Protein AF-A0A846AXN5-F1 (afdb_monomer_lite)

Secondary structure (DSSP, 8-state):
--------TT--GGG-TT---THHHHHHHHHHTTSTTEEEEE-SSEEEEEETTEEEEEEEE-SSSEEE-HHHHHHHHTTT--HHHHHHHTT--EEE------------TT----EEE--STT-TTEEEETTEEEEEEEETTTEEEEEEEETTEEEETT-S---HHHHHHHHHHHHHHHTS-PPPBPPPHHHHHHTTPPTT-EEEE--SGGGGTTEEEEEEETTEEEEEEE-SSS-EEEESSS-TTSSPEEESSHHHHHHHHHHHHHH-

Structure (mmCIF, N/CA/C/O backbone):
data_AF-A0A846AXN5-F1
#
_entry.id   AF-A0A846AXN5-F1
#
loop_
_atom_site.group_PDB
_atom_site.id
_atom_site.type_symbol
_atom_site.label_atom_id
_atom_site.label_alt_id
_atom_site.label_comp_id
_atom_site.label_asym_id
_atom_site.label_entity_id
_atom_site.label_seq_id
_atom_site.pdbx_PDB_ins_code
_atom_site.Cartn_x
_atom_site.Cartn_y
_atom_site.Cartn_z
_atom_site.occupancy
_atom_site.B_iso_or_equiv
_atom_site.auth_seq_id
_atom_site.auth_comp_id
_atom_site.auth_asym_id
_atom_site.auth_atom_id
_atom_site.pdbx_PDB_model_num
ATOM 1 N N . MET A 1 1 ? -26.990 28.026 -6.425 1.00 31.25 1 MET A N 1
ATOM 2 C CA . MET A 1 1 ? -27.307 27.290 -7.667 1.00 31.25 1 MET A CA 1
ATOM 3 C C . MET A 1 1 ? -26.007 26.613 -7.970 1.0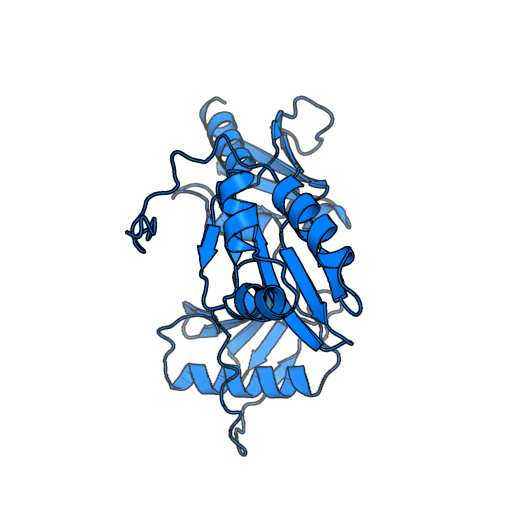0 31.25 1 MET A C 1
ATOM 5 O O . MET A 1 1 ? -25.033 27.294 -8.264 1.00 31.25 1 MET A O 1
ATOM 9 N N . ASP A 1 2 ? -25.979 25.354 -7.574 1.00 30.55 2 ASP A N 1
ATOM 10 C CA . ASP A 1 2 ? -24.802 24.725 -7.009 1.00 30.55 2 ASP A CA 1
ATOM 11 C C . ASP A 1 2 ? -24.159 23.872 -8.087 1.00 30.55 2 ASP A C 1
ATOM 13 O O . ASP A 1 2 ? -24.703 22.832 -8.454 1.00 30.55 2 ASP A O 1
ATOM 17 N N . ASP A 1 3 ? -23.015 24.316 -8.590 1.00 24.92 3 ASP A N 1
ATOM 18 C CA . ASP A 1 3 ? -22.188 23.501 -9.471 1.00 24.92 3 ASP A CA 1
ATOM 19 C C . ASP A 1 3 ? -21.206 22.712 -8.597 1.00 24.92 3 ASP A C 1
ATOM 21 O O . ASP A 1 3 ? -20.010 22.984 -8.536 1.00 24.92 3 ASP A O 1
ATOM 25 N N . TYR A 1 4 ? -21.745 21.736 -7.863 1.00 31.03 4 TYR A N 1
ATOM 26 C CA . TYR A 1 4 ? -20.943 20.642 -7.330 1.00 31.03 4 TYR A CA 1
ATOM 27 C C . TYR A 1 4 ? -20.454 19.810 -8.518 1.00 31.03 4 TYR A C 1
ATOM 29 O O . TYR A 1 4 ? -21.262 19.187 -9.210 1.00 31.03 4 TYR A O 1
ATOM 37 N N . VAL A 1 5 ? -19.144 19.745 -8.750 1.00 34.09 5 VAL A N 1
ATOM 38 C CA . VAL A 1 5 ? -18.586 18.736 -9.658 1.00 34.09 5 VAL A CA 1
ATOM 39 C C . VAL A 1 5 ? -18.461 17.434 -8.870 1.00 34.09 5 VAL A C 1
ATOM 41 O O . VAL A 1 5 ? -17.404 17.089 -8.357 1.00 34.09 5 VAL A O 1
ATOM 44 N N . TYR A 1 6 ? -19.584 16.731 -8.718 1.00 39.28 6 TYR A N 1
ATOM 45 C CA . TYR A 1 6 ? -19.581 15.332 -8.299 1.00 39.28 6 TYR A CA 1
ATOM 46 C C . TYR A 1 6 ? -18.862 14.524 -9.380 1.00 39.28 6 TYR A C 1
ATOM 48 O O . TYR A 1 6 ? -19.339 14.449 -10.515 1.00 39.28 6 TYR A O 1
ATOM 56 N N . ILE A 1 7 ? -17.712 13.951 -9.030 1.00 44.69 7 ILE A N 1
ATOM 57 C CA . ILE A 1 7 ? -16.978 13.045 -9.902 1.00 44.69 7 ILE A CA 1
ATOM 58 C C . ILE A 1 7 ? -17.500 11.618 -9.639 1.00 44.69 7 ILE A C 1
ATOM 60 O O . ILE A 1 7 ? -17.401 11.149 -8.506 1.00 44.69 7 ILE A O 1
ATOM 64 N N . PRO A 1 8 ? -18.099 10.941 -10.636 1.00 41.44 8 PRO A N 1
ATOM 65 C CA . PRO A 1 8 ? -18.596 9.572 -10.488 1.00 41.44 8 PRO A CA 1
ATOM 66 C C . PRO A 1 8 ? -17.494 8.574 -10.091 1.00 41.44 8 PRO A C 1
ATOM 68 O O . PRO A 1 8 ? -16.348 8.737 -10.503 1.00 41.44 8 PRO A O 1
ATOM 71 N N . ASP A 1 9 ? -17.842 7.496 -9.375 1.00 42.38 9 ASP A N 1
ATOM 72 C CA . ASP A 1 9 ? -16.906 6.411 -8.993 1.00 42.38 9 ASP A CA 1
ATOM 73 C C . ASP A 1 9 ? -16.203 5.747 -10.206 1.00 42.38 9 ASP A C 1
ATOM 75 O O . ASP A 1 9 ? -15.204 5.041 -10.058 1.00 42.38 9 ASP A O 1
ATOM 79 N N . ASP A 1 10 ? -16.747 5.936 -11.409 1.00 40.91 10 ASP A N 1
ATOM 80 C CA . ASP A 1 10 ? -16.279 5.440 -12.703 1.00 40.91 10 ASP A CA 1
ATOM 81 C C . ASP A 1 10 ? -15.604 6.514 -13.575 1.00 40.91 10 ASP A C 1
ATOM 83 O O . ASP A 1 10 ? -15.332 6.277 -14.756 1.00 40.91 10 ASP A O 1
ATOM 87 N N . PHE A 1 11 ? -15.308 7.689 -13.016 1.00 39.56 11 PHE A N 1
ATOM 88 C CA . PHE A 1 11 ? -14.601 8.739 -13.736 1.00 39.56 11 PHE A CA 1
ATOM 89 C C . PHE A 1 11 ? -13.140 8.353 -13.977 1.00 39.56 11 PHE A C 1
ATOM 91 O O . PHE A 1 11 ? -12.363 8.099 -13.055 1.00 39.56 11 PHE A O 1
ATOM 98 N N . ASP A 1 12 ? -12.768 8.294 -15.251 1.00 43.59 12 ASP A N 1
ATOM 99 C CA . ASP A 1 12 ? -11.431 7.911 -15.674 1.00 43.59 12 ASP A CA 1
ATOM 100 C C . ASP A 1 12 ? -10.476 9.106 -15.578 1.00 43.59 12 ASP A C 1
ATOM 102 O O . ASP A 1 12 ? -10.415 9.936 -16.480 1.00 43.59 12 ASP A O 1
ATOM 106 N N . PHE A 1 13 ? -9.696 9.174 -14.498 1.00 45.38 13 PHE A N 1
ATOM 107 C CA . PHE A 1 13 ? -8.653 10.187 -14.291 1.00 45.38 13 PHE A CA 1
ATOM 108 C C . PHE A 1 13 ? -7.443 10.028 -15.231 1.00 45.38 13 PHE A C 1
ATOM 110 O O . PHE A 1 13 ? -6.450 10.744 -15.086 1.00 45.38 13 PHE A O 1
ATOM 117 N N . SER A 1 14 ? -7.489 9.115 -16.213 1.00 41.75 14 SER A N 1
ATOM 118 C CA . SER A 1 14 ? -6.342 8.821 -17.075 1.00 41.75 14 SER A CA 1
ATOM 119 C C . SER A 1 14 ? -5.859 9.976 -17.955 1.00 41.75 14 SER A C 1
ATOM 121 O O . SER A 1 14 ? -4.769 9.909 -18.523 1.00 41.75 14 SER A O 1
ATOM 123 N N . PHE A 1 15 ? -6.638 11.050 -18.067 1.00 40.50 15 PHE A N 1
ATOM 124 C CA . PHE A 1 15 ? -6.267 12.252 -18.810 1.00 40.50 15 PHE A CA 1
ATOM 125 C C . PHE A 1 15 ? -5.603 13.343 -17.950 1.00 40.50 15 PHE A C 1
ATOM 127 O O . PHE A 1 15 ? -5.075 14.294 -18.517 1.00 40.50 15 PHE A O 1
ATOM 134 N N . LEU A 1 16 ? -5.592 13.210 -16.616 1.00 40.62 16 LEU A N 1
ATOM 135 C CA . LEU A 1 16 ? -5.009 14.185 -15.675 1.00 40.62 16 LEU A CA 1
ATOM 136 C C . LEU A 1 16 ? -3.551 13.870 -15.287 1.00 40.62 16 LEU A C 1
ATOM 138 O O . LEU A 1 16 ? -2.961 14.556 -14.462 1.00 40.62 16 LEU A O 1
ATOM 142 N N . TYR A 1 17 ? -2.934 12.853 -15.901 1.00 40.59 17 TYR A N 1
ATOM 143 C CA . TYR A 1 17 ? -1.565 12.409 -15.592 1.00 40.59 17 TYR A CA 1
ATOM 144 C C . TYR A 1 17 ? -0.442 13.410 -15.935 1.00 40.59 17 TYR A C 1
ATOM 146 O O . TYR A 1 17 ? 0.712 13.139 -15.592 1.00 40.59 17 TYR A O 1
ATOM 154 N N . ASP A 1 18 ? -0.749 14.520 -16.614 1.00 40.16 18 ASP A N 1
ATOM 155 C CA . ASP A 1 18 ? 0.207 15.604 -16.889 1.00 40.16 18 ASP A CA 1
ATOM 156 C C . ASP A 1 18 ? 0.248 16.674 -15.773 1.00 40.16 18 ASP A C 1
ATOM 158 O O . ASP A 1 18 ? 1.227 17.415 -15.715 1.00 40.16 18 ASP A O 1
ATOM 162 N N . ASP A 1 19 ? -0.732 16.697 -14.857 1.00 48.44 19 ASP A N 1
ATOM 163 C CA . ASP A 1 19 ? -0.822 17.632 -13.715 1.00 48.44 19 ASP A CA 1
ATOM 164 C C . ASP A 1 19 ? -0.440 16.963 -12.373 1.00 48.44 19 ASP A C 1
ATOM 166 O O . ASP A 1 19 ? -0.855 17.398 -11.309 1.00 48.44 19 ASP A O 1
ATOM 170 N N . ASP A 1 20 ? 0.347 15.883 -12.408 1.00 55.78 20 ASP A N 1
ATOM 171 C CA . ASP A 1 20 ? 0.876 15.171 -11.229 1.00 55.78 20 ASP A CA 1
ATOM 172 C C . ASP A 1 20 ? 1.897 16.055 -10.482 1.00 55.78 20 ASP A C 1
ATOM 174 O O . ASP A 1 20 ? 3.106 15.968 -10.715 1.00 55.78 20 ASP A O 1
ATOM 178 N N . ASP A 1 21 ? 1.402 16.968 -9.639 1.00 65.44 21 ASP A N 1
ATOM 179 C CA . ASP A 1 21 ? 2.221 17.896 -8.860 1.00 65.44 21 ASP A CA 1
ATOM 180 C C . ASP A 1 21 ? 2.211 17.513 -7.365 1.00 65.44 21 ASP A C 1
ATOM 182 O O . ASP A 1 21 ? 1.219 17.727 -6.660 1.00 65.44 21 ASP A O 1
ATOM 186 N N . PRO A 1 22 ? 3.307 16.940 -6.834 1.00 63.16 22 PRO A N 1
ATOM 187 C CA . PRO A 1 22 ? 3.403 16.576 -5.421 1.00 63.16 22 PRO A CA 1
ATOM 188 C C . PRO A 1 22 ? 3.419 17.798 -4.487 1.00 63.16 22 PRO A C 1
ATOM 190 O O . PRO A 1 22 ? 3.183 17.648 -3.286 1.00 63.16 22 PRO A O 1
ATOM 193 N N . SER A 1 23 ? 3.629 19.014 -5.014 1.00 78.25 23 SER A N 1
ATOM 194 C CA . SER A 1 23 ? 3.591 20.250 -4.221 1.00 78.25 23 SER A CA 1
ATOM 195 C C . SER A 1 23 ? 2.197 20.586 -3.680 1.00 78.25 23 SER A C 1
ATOM 197 O O . SER A 1 23 ? 2.076 21.403 -2.768 1.00 78.25 23 SER A O 1
ATOM 199 N N . TRP A 1 24 ? 1.142 19.908 -4.144 1.00 83.75 24 TRP A N 1
ATOM 200 C CA . TRP A 1 24 ? -0.205 20.036 -3.583 1.00 83.75 24 TRP A CA 1
ATOM 201 C C . TRP A 1 24 ? -0.262 19.705 -2.089 1.00 83.75 24 TRP A C 1
ATOM 203 O O . TRP A 1 24 ? -0.932 20.402 -1.327 1.00 83.75 24 TRP A O 1
ATOM 213 N N . LEU A 1 25 ? 0.469 18.675 -1.644 1.00 83.62 25 LEU A N 1
ATOM 214 C CA . LEU A 1 25 ? 0.534 18.334 -0.221 1.00 83.62 25 LEU A CA 1
ATOM 215 C C . LEU A 1 25 ? 1.298 19.403 0.576 1.00 83.62 25 LEU A C 1
ATOM 217 O O . LEU A 1 25 ? 0.899 19.720 1.696 1.00 83.62 25 LEU A O 1
ATOM 221 N N . ASP A 1 26 ? 2.336 20.008 -0.008 1.00 86.50 26 ASP A N 1
ATOM 222 C CA . ASP A 1 26 ? 3.068 21.122 0.608 1.00 86.50 26 ASP A CA 1
ATOM 223 C C . ASP A 1 26 ? 2.189 22.375 0.739 1.00 86.50 26 ASP A C 1
ATOM 225 O O . ASP A 1 26 ? 2.215 23.051 1.770 1.00 86.50 26 ASP A O 1
ATOM 229 N N . ALA A 1 27 ? 1.372 22.664 -0.276 1.00 86.50 27 ALA A N 1
ATOM 230 C CA . ALA A 1 27 ? 0.439 23.784 -0.273 1.00 86.50 27 ALA A CA 1
ATOM 231 C C . ALA A 1 27 ? -0.658 23.597 0.792 1.00 86.50 27 ALA A C 1
ATOM 233 O O . ALA A 1 27 ? -0.906 24.498 1.594 1.00 86.50 27 ALA A O 1
ATOM 234 N N . ILE A 1 28 ? -1.245 22.397 0.875 1.00 88.81 28 ILE A N 1
ATOM 235 C CA . ILE A 1 28 ? -2.234 22.047 1.908 1.00 88.81 28 ILE A CA 1
ATOM 236 C C . ILE A 1 28 ? -1.617 22.129 3.307 1.00 88.81 28 ILE A C 1
ATOM 238 O O . ILE A 1 28 ? -2.213 22.712 4.214 1.00 88.81 28 ILE A O 1
ATOM 242 N N . LYS A 1 29 ? -0.405 21.593 3.492 1.00 91.75 29 LYS A N 1
ATOM 243 C CA . LYS A 1 29 ? 0.328 21.703 4.758 1.00 91.75 29 LYS A CA 1
ATOM 244 C C . LYS A 1 29 ? 0.493 23.160 5.180 1.00 91.75 29 LYS A C 1
ATOM 246 O O . LYS A 1 29 ? 0.205 23.487 6.329 1.00 91.75 29 LYS A O 1
ATOM 251 N N . ALA A 1 30 ? 0.956 24.015 4.269 1.00 90.94 30 ALA A N 1
ATOM 252 C CA . ALA A 1 30 ? 1.234 25.414 4.565 1.00 90.94 30 ALA A CA 1
ATOM 253 C C . ALA A 1 30 ? -0.013 26.174 5.037 1.00 90.94 30 ALA A C 1
ATOM 255 O O . ALA A 1 30 ? 0.107 27.060 5.881 1.00 90.94 30 ALA A O 1
ATOM 256 N N . GLU A 1 31 ? -1.202 25.833 4.533 1.00 92.06 31 GLU A N 1
ATOM 257 C CA . GLU A 1 31 ? -2.458 26.407 5.023 1.00 92.06 31 GLU A CA 1
ATOM 258 C C . GLU A 1 31 ? -2.856 25.865 6.400 1.00 92.06 31 GLU A C 1
ATOM 260 O O . GLU A 1 31 ? -3.226 26.640 7.282 1.00 92.06 31 GLU A O 1
ATOM 265 N N . ILE A 1 32 ? -2.731 24.554 6.621 1.00 90.62 32 ILE A N 1
ATOM 266 C CA . ILE A 1 32 ? -3.121 23.915 7.886 1.00 90.62 32 ILE A CA 1
ATOM 267 C C . ILE A 1 32 ? -2.205 24.343 9.041 1.00 90.62 32 ILE A C 1
ATOM 269 O O . ILE A 1 32 ? -2.687 24.593 10.143 1.00 90.62 32 ILE A O 1
ATOM 273 N N . GLU A 1 33 ? -0.898 24.492 8.808 1.00 89.44 33 GLU A N 1
ATOM 274 C CA . GLU A 1 33 ? 0.066 24.907 9.842 1.00 89.44 33 GLU A CA 1
ATOM 275 C C . GLU A 1 33 ? -0.107 26.368 10.302 1.00 89.44 33 GLU A C 1
ATOM 277 O O . GLU A 1 33 ? 0.487 26.771 11.304 1.00 89.44 33 GLU A O 1
ATOM 282 N N . LYS A 1 34 ? -0.941 27.170 9.622 1.00 91.56 34 LYS A N 1
ATOM 283 C CA . LYS A 1 34 ? -1.342 28.504 10.106 1.00 91.56 34 LYS A CA 1
ATOM 284 C C . LYS A 1 34 ? -2.354 28.428 11.251 1.00 91.56 34 LYS A C 1
ATOM 286 O O . LYS A 1 34 ? -2.517 29.414 11.972 1.00 91.56 34 LYS A O 1
ATOM 291 N N . LEU A 1 35 ? -3.049 27.300 11.400 1.00 89.56 35 LEU A N 1
ATOM 292 C CA . LEU A 1 35 ? -4.086 27.104 12.405 1.00 89.56 35 LEU A CA 1
ATOM 293 C C . LEU A 1 35 ? -3.471 26.700 13.749 1.00 89.56 35 LEU A C 1
ATOM 295 O O . LEU A 1 35 ? -2.585 25.848 13.834 1.00 89.56 35 LEU A O 1
ATOM 299 N N . GLU A 1 36 ? -3.962 27.299 14.834 1.00 89.56 36 GLU A N 1
ATOM 300 C CA . GLU A 1 36 ? -3.471 26.992 16.177 1.00 89.56 36 GLU A CA 1
ATOM 301 C C . GLU A 1 36 ? -3.814 25.550 16.581 1.00 89.56 36 GLU A C 1
ATOM 303 O O . GLU A 1 36 ? -4.949 25.104 16.448 1.00 89.56 36 GLU A O 1
ATOM 308 N N . GLY A 1 37 ? -2.829 24.821 17.118 1.00 81.75 37 GLY A N 1
ATOM 309 C CA . GLY A 1 37 ? -3.026 23.463 17.637 1.00 81.75 37 GLY A CA 1
ATOM 310 C C . GLY A 1 37 ? -2.965 22.358 16.581 1.00 81.75 37 GLY A C 1
ATOM 311 O O . GLY A 1 37 ? -3.044 21.182 16.951 1.00 81.75 37 GLY A O 1
ATOM 312 N N . PHE A 1 38 ? -2.785 22.707 15.305 1.00 89.19 38 PHE A N 1
ATOM 313 C CA . PHE A 1 38 ? -2.622 21.752 14.216 1.00 89.19 38 PHE A CA 1
ATOM 314 C C . PHE A 1 38 ? -1.155 21.360 14.023 1.00 89.19 38 PHE A C 1
ATOM 316 O O . PHE A 1 38 ? -0.237 22.165 14.173 1.00 89.19 38 PHE A O 1
ATOM 323 N N . GLN A 1 39 ? -0.938 20.087 13.709 1.00 84.38 39 GLN A N 1
ATOM 324 C CA . GLN A 1 39 ? 0.352 19.515 13.346 1.00 84.38 39 GLN A CA 1
ATOM 325 C C . GLN A 1 39 ? 0.164 18.666 12.099 1.00 84.38 39 GLN A C 1
ATOM 327 O O . GLN A 1 39 ? -0.796 17.901 12.009 1.00 84.38 39 GLN A O 1
ATOM 332 N N . VAL A 1 40 ? 1.086 18.785 11.152 1.00 88.06 40 VAL A N 1
ATOM 333 C CA . VAL A 1 40 ? 1.045 18.035 9.901 1.00 88.06 40 VAL A CA 1
ATOM 334 C C . VAL A 1 40 ? 2.322 17.216 9.778 1.00 88.06 40 VAL A C 1
ATOM 336 O O . VAL A 1 40 ? 3.428 17.750 9.824 1.00 88.06 40 VAL A O 1
ATOM 339 N N . GLU A 1 41 ? 2.168 15.909 9.607 1.00 84.88 41 GLU A N 1
ATOM 340 C CA . GLU A 1 41 ? 3.241 15.013 9.175 1.00 84.88 41 GLU A CA 1
ATOM 341 C C . GLU A 1 41 ? 2.933 14.664 7.730 1.00 84.88 41 GLU A C 1
ATOM 343 O O . GLU A 1 41 ? 1.858 14.148 7.427 1.00 84.88 41 GLU A O 1
ATOM 348 N N . HIS A 1 42 ? 3.857 14.966 6.831 1.00 72.44 42 HIS A N 1
ATOM 349 C CA . HIS A 1 42 ? 3.698 14.624 5.431 1.00 72.44 42 HIS A CA 1
ATOM 350 C C . HIS A 1 42 ? 4.974 13.976 4.909 1.00 72.44 42 HIS A C 1
ATOM 352 O O . HIS A 1 42 ? 6.084 14.370 5.277 1.00 72.44 42 HIS A O 1
ATOM 358 N N . ASP A 1 43 ? 4.787 12.973 4.064 1.00 71.88 43 ASP A N 1
ATOM 359 C CA . ASP A 1 43 ? 5.784 12.512 3.112 1.00 71.88 43 ASP A CA 1
ATOM 360 C C . ASP A 1 43 ? 5.329 12.905 1.695 1.00 71.88 43 ASP A C 1
ATOM 362 O O . ASP A 1 43 ? 4.387 13.680 1.525 1.00 71.88 43 ASP A O 1
ATOM 366 N N . GLU A 1 44 ? 6.008 12.414 0.663 1.00 59.34 44 GLU A N 1
ATOM 367 C CA . GLU A 1 44 ? 5.673 12.774 -0.720 1.00 59.34 44 GLU A CA 1
ATOM 368 C C . GLU A 1 44 ? 4.312 12.256 -1.208 1.00 59.34 44 GLU A C 1
ATOM 370 O O . GLU A 1 44 ? 3.832 12.684 -2.252 1.00 59.34 44 GLU A O 1
ATOM 375 N N . MET A 1 45 ? 3.700 11.310 -0.498 1.00 66.94 45 MET A N 1
ATOM 376 C CA . MET A 1 45 ? 2.501 10.598 -0.942 1.00 66.94 45 MET A CA 1
ATOM 377 C C . MET A 1 45 ? 1.352 10.692 0.058 1.00 66.94 45 MET A C 1
ATOM 379 O O . MET A 1 45 ? 0.213 10.381 -0.288 1.00 66.94 45 MET A O 1
ATOM 383 N N . ILE A 1 46 ? 1.633 11.067 1.301 1.00 78.88 46 ILE A N 1
ATOM 384 C CA . ILE A 1 46 ? 0.682 11.044 2.401 1.00 78.88 46 ILE A CA 1
ATOM 385 C C . ILE A 1 46 ? 0.869 12.301 3.234 1.00 78.88 46 ILE A C 1
ATOM 387 O O . ILE A 1 46 ? 1.964 12.592 3.700 1.00 78.88 46 ILE A O 1
ATOM 391 N N . LEU A 1 47 ? -0.233 12.988 3.501 1.00 86.00 47 LEU A N 1
ATOM 392 C CA . LEU A 1 47 ? -0.330 14.054 4.482 1.00 86.00 47 LEU A CA 1
ATOM 393 C C . LEU A 1 47 ? -1.283 13.604 5.584 1.00 86.00 47 LEU A C 1
ATOM 395 O O . LEU A 1 47 ? -2.451 13.314 5.332 1.00 86.00 47 LEU A O 1
ATOM 399 N N . LYS A 1 48 ? -0.784 13.534 6.813 1.00 85.94 48 LYS A N 1
ATOM 400 C CA . LYS A 1 48 ? -1.555 13.256 8.025 1.00 85.94 48 LYS A CA 1
ATOM 401 C C . LYS A 1 48 ? -1.646 14.515 8.867 1.00 85.94 48 LYS A C 1
ATOM 403 O O . LYS A 1 48 ? -0.670 15.255 8.995 1.00 85.94 48 LYS A O 1
ATOM 408 N N . VAL A 1 49 ? -2.810 14.738 9.462 1.00 81.44 49 VAL A N 1
ATOM 409 C CA . VAL A 1 49 ? -3.072 15.938 10.258 1.00 81.44 49 VAL A CA 1
ATOM 410 C C . VAL A 1 49 ? -3.536 15.556 11.648 1.00 81.44 49 VAL A C 1
ATOM 412 O O . VAL A 1 49 ? -4.424 14.717 11.814 1.00 81.44 49 VAL A O 1
ATOM 415 N N . TRP A 1 50 ? -2.961 16.222 12.643 1.00 85.31 50 TRP A N 1
ATOM 416 C CA . TRP A 1 50 ? -3.343 16.134 14.040 1.00 85.31 50 TRP A CA 1
ATOM 417 C C . TRP A 1 50 ? -3.803 17.489 14.549 1.00 85.31 50 TRP A C 1
ATOM 419 O O . TRP A 1 50 ? -3.227 18.515 14.205 1.00 85.31 50 TRP A O 1
ATOM 429 N N . HIS A 1 51 ? -4.788 17.480 15.437 1.00 79.94 51 HIS A N 1
ATOM 430 C CA . HIS A 1 51 ? -5.237 18.649 16.181 1.00 79.94 51 HIS A CA 1
ATOM 431 C C . HIS A 1 51 ? -5.175 18.323 17.681 1.00 79.94 51 HIS A C 1
ATOM 433 O O . HIS A 1 51 ? -5.750 17.330 18.137 1.00 79.94 51 HIS A O 1
ATOM 439 N N . TYR A 1 52 ? -4.369 19.080 18.435 1.00 76.06 52 TYR A N 1
ATOM 440 C CA . TYR A 1 52 ? -4.016 18.813 19.841 1.00 76.06 52 TYR A CA 1
ATOM 441 C C . TYR A 1 52 ? -3.630 17.344 20.127 1.00 76.06 52 TYR A C 1
ATOM 443 O O . TYR A 1 52 ? -4.025 16.756 21.134 1.00 76.06 52 TYR A O 1
ATOM 451 N N . GLY A 1 53 ? -2.851 16.737 19.225 1.00 60.84 53 GLY A N 1
ATOM 452 C CA . GLY A 1 53 ? -2.342 15.367 19.366 1.00 60.84 53 GLY A CA 1
ATOM 453 C C . GLY A 1 53 ? -3.311 14.251 18.954 1.00 60.84 53 GLY A C 1
ATOM 454 O O . GLY A 1 53 ? -2.961 13.080 19.085 1.00 60.84 53 GLY A O 1
ATOM 455 N N . THR A 1 54 ? -4.500 14.577 18.436 1.00 56.84 54 THR A N 1
ATOM 456 C CA . THR A 1 54 ? -5.445 13.596 17.869 1.00 56.84 54 THR A CA 1
ATOM 457 C C . THR A 1 54 ? -5.389 13.635 16.347 1.00 56.84 54 THR A C 1
ATOM 459 O O . THR A 1 54 ? -5.528 14.714 15.786 1.00 56.84 54 THR A O 1
ATOM 462 N N . GLU A 1 55 ? -5.202 12.491 15.679 1.00 75.69 55 GLU A N 1
ATOM 463 C CA . GLU A 1 55 ? -5.253 12.408 14.209 1.00 75.69 55 GLU A C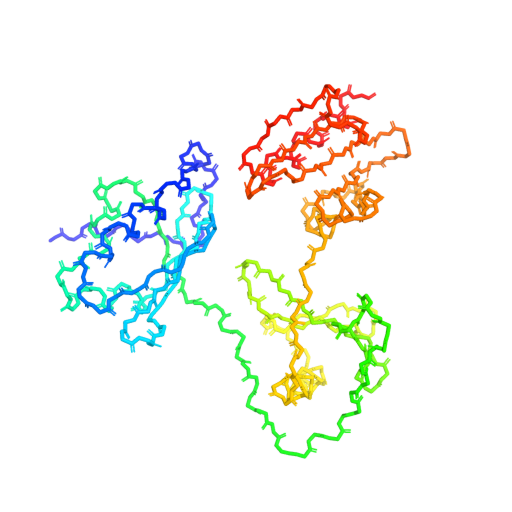A 1
ATOM 464 C C . GLU A 1 55 ? -6.687 12.677 13.735 1.00 75.69 55 GLU A C 1
ATOM 466 O O . GLU A 1 55 ? -7.617 11.981 14.148 1.00 75.69 55 GLU A O 1
ATOM 471 N N . ILE A 1 56 ? -6.869 13.694 12.895 1.00 74.81 56 ILE A N 1
ATOM 472 C CA . ILE A 1 56 ? -8.187 14.138 12.417 1.00 74.81 56 ILE A CA 1
ATOM 473 C C . ILE A 1 56 ? -8.463 13.709 10.974 1.00 74.81 56 ILE A C 1
ATOM 475 O O . ILE A 1 56 ? -9.621 13.610 10.566 1.00 74.81 56 ILE A O 1
ATOM 479 N N . GLY A 1 57 ? -7.424 13.391 10.204 1.00 76.25 57 GLY A N 1
ATOM 480 C CA . GLY A 1 57 ? -7.590 12.839 8.870 1.00 76.25 57 GLY A CA 1
ATOM 481 C C . GLY A 1 57 ? -6.318 12.843 8.038 1.00 76.25 57 GLY A C 1
ATOM 482 O O . GLY A 1 57 ? -5.240 13.246 8.481 1.00 76.25 57 GLY A O 1
ATOM 483 N N . THR A 1 58 ? -6.474 12.347 6.819 1.00 81.06 58 THR A N 1
ATOM 484 C CA . THR A 1 58 ? -5.390 12.073 5.881 1.00 81.06 58 THR A CA 1
ATOM 485 C C . THR A 1 58 ? -5.752 12.550 4.475 1.00 81.06 58 THR A C 1
ATOM 487 O O . THR A 1 58 ? -6.926 12.527 4.087 1.00 81.06 58 THR A O 1
ATOM 490 N N . ALA A 1 59 ? -4.737 12.942 3.714 1.00 82.31 59 ALA A N 1
ATOM 491 C CA . ALA A 1 59 ? -4.779 13.124 2.272 1.00 82.31 59 ALA A CA 1
ATOM 492 C C . ALA A 1 59 ? -3.687 12.257 1.631 1.00 82.31 59 ALA A C 1
ATOM 494 O O . ALA A 1 59 ? -2.580 12.167 2.164 1.00 82.31 59 ALA A O 1
ATOM 495 N N . TYR A 1 60 ? -3.994 11.615 0.509 1.00 78.25 60 TYR A N 1
ATOM 496 C CA . TYR A 1 60 ? -3.051 10.801 -0.249 1.00 78.25 60 TYR A CA 1
ATOM 497 C C . TYR A 1 60 ? -2.896 11.377 -1.647 1.00 78.25 60 TYR A C 1
ATOM 499 O O . TYR A 1 60 ? -3.886 11.594 -2.344 1.00 78.25 60 TYR A O 1
ATOM 507 N N . HIS A 1 61 ? -1.658 11.583 -2.075 1.00 76.19 61 HIS A N 1
ATOM 508 C CA . HIS A 1 61 ? -1.366 11.965 -3.446 1.00 76.19 61 HIS A CA 1
ATOM 509 C C . HIS A 1 61 ? -1.507 10.752 -4.367 1.00 76.19 61 HIS A C 1
ATOM 511 O O . HIS A 1 61 ? -0.876 9.714 -4.151 1.00 76.19 61 HIS A O 1
ATOM 517 N N . CYS A 1 62 ? -2.394 10.853 -5.354 1.00 65.25 62 CYS A N 1
ATOM 518 C CA . CYS A 1 62 ? -2.791 9.752 -6.226 1.00 65.25 62 CYS A CA 1
ATOM 519 C C . CYS A 1 62 ? -2.538 10.065 -7.707 1.00 65.25 62 CYS A C 1
ATOM 521 O O . CYS A 1 62 ? -3.333 9.711 -8.579 1.00 65.25 62 CYS A O 1
ATOM 523 N N . GLY A 1 63 ? -1.390 10.671 -8.012 1.00 69.38 63 GLY A N 1
ATOM 524 C CA . GLY A 1 63 ? -1.044 11.065 -9.373 1.00 69.38 63 GLY A CA 1
ATOM 525 C C . GLY A 1 63 ? -1.835 12.305 -9.781 1.00 69.38 63 GLY A C 1
ATOM 526 O O . GLY A 1 63 ? -1.607 13.385 -9.264 1.00 69.38 63 GLY A O 1
ATOM 527 N N . GLY A 1 64 ? -2.808 12.162 -10.681 1.00 64.75 64 GLY A N 1
ATOM 528 C CA . GLY A 1 64 ? -3.585 13.304 -11.187 1.00 64.75 64 GLY A CA 1
ATOM 529 C C . GLY A 1 64 ? -4.610 13.897 -10.209 1.00 64.75 64 GLY A C 1
ATOM 530 O O . GLY A 1 64 ? -5.354 14.788 -10.607 1.00 64.75 64 GLY A O 1
ATOM 531 N N . HIS A 1 65 ? -4.711 13.392 -8.973 1.00 70.81 65 HIS A N 1
ATOM 532 C CA . HIS A 1 65 ? -5.669 13.862 -7.966 1.00 70.81 65 HIS A CA 1
ATOM 533 C C . HIS A 1 65 ? -5.244 13.493 -6.530 1.00 70.81 65 HIS A C 1
ATOM 535 O O . HIS A 1 65 ? -4.333 12.690 -6.323 1.00 70.81 65 HIS A O 1
ATOM 541 N N . LEU A 1 66 ? -5.931 14.052 -5.528 1.00 77.06 66 LEU A N 1
ATOM 542 C CA . LEU A 1 66 ? -5.785 13.720 -4.109 1.00 77.06 66 LEU A CA 1
ATOM 543 C C . LEU A 1 66 ? -6.948 12.866 -3.588 1.00 77.06 66 LEU A C 1
ATOM 545 O O . LEU A 1 66 ? -8.114 13.206 -3.760 1.00 77.06 66 LEU A O 1
ATOM 549 N N . ASP A 1 67 ? -6.641 11.805 -2.855 1.00 77.62 67 ASP A N 1
ATOM 550 C CA . ASP A 1 67 ? -7.619 11.041 -2.081 1.00 77.62 67 ASP A CA 1
ATOM 551 C C . ASP A 1 67 ? -7.700 11.628 -0.668 1.00 77.62 67 ASP A C 1
ATOM 553 O O . ASP A 1 67 ? -6.738 11.544 0.095 1.00 77.62 67 ASP A O 1
ATOM 557 N N . ILE A 1 68 ? -8.836 12.212 -0.284 1.00 76.62 68 ILE A N 1
ATOM 558 C CA . ILE A 1 68 ? -8.969 12.943 0.986 1.00 76.62 68 ILE A CA 1
ATOM 559 C C . ILE A 1 68 ? -10.037 12.324 1.878 1.00 76.62 68 ILE A C 1
ATOM 561 O O . ILE A 1 68 ? -11.147 12.014 1.448 1.00 76.62 68 ILE A O 1
ATOM 565 N N . THR A 1 69 ? -9.704 12.157 3.158 1.00 74.19 69 THR A N 1
ATOM 566 C CA . THR A 1 69 ? -10.669 11.702 4.165 1.00 74.19 69 THR A CA 1
ATOM 567 C C . THR A 1 69 ? -11.694 12.804 4.494 1.00 74.19 69 THR A C 1
ATOM 569 O O . THR A 1 69 ? -11.299 13.931 4.798 1.00 74.19 69 THR A O 1
ATOM 572 N N . PRO A 1 70 ? -13.009 12.506 4.537 1.00 71.38 70 PRO A N 1
ATOM 573 C CA . PRO A 1 70 ? -14.033 13.490 4.899 1.00 71.38 70 PRO A CA 1
ATOM 574 C C . PRO A 1 70 ? -13.840 14.111 6.285 1.00 71.38 70 PRO A C 1
ATOM 576 O O . PRO A 1 70 ? -14.243 15.245 6.521 1.00 71.38 70 PRO A O 1
ATOM 579 N N . SER A 1 71 ? -13.235 13.377 7.225 1.00 72.25 71 SER A N 1
ATOM 580 C CA . SER A 1 71 ? -12.956 13.888 8.569 1.00 72.25 71 SER A CA 1
ATOM 581 C C . SER A 1 71 ? -11.972 15.056 8.552 1.00 72.25 71 SER A C 1
ATOM 583 O O . SER A 1 71 ? -12.143 15.978 9.343 1.00 72.25 71 SER A O 1
ATOM 585 N N . LEU A 1 72 ? -11.012 15.066 7.619 1.00 82.00 72 LEU A N 1
ATOM 586 C CA . LEU A 1 72 ? -10.083 16.178 7.455 1.00 82.00 72 LEU A CA 1
ATOM 587 C C . LEU A 1 72 ? -10.810 17.456 7.014 1.00 82.00 72 LEU A C 1
ATOM 589 O O . LEU A 1 72 ? -10.656 18.492 7.650 1.00 82.00 72 LEU A O 1
ATOM 593 N N . ILE A 1 73 ? -11.641 17.368 5.969 1.00 77.19 73 ILE A N 1
ATOM 594 C CA . ILE A 1 73 ? -12.403 18.511 5.434 1.00 77.19 73 ILE A CA 1
ATOM 595 C C . ILE A 1 73 ? -13.334 19.089 6.504 1.00 77.19 73 ILE A C 1
ATOM 597 O O . ILE A 1 73 ? -13.276 20.280 6.803 1.00 77.19 73 ILE A O 1
ATOM 601 N N . ASN A 1 74 ? -14.130 18.225 7.136 1.00 74.75 74 ASN A N 1
ATOM 602 C CA . ASN A 1 74 ? -15.111 18.638 8.139 1.00 74.75 74 ASN A CA 1
ATOM 603 C C . ASN A 1 74 ? -14.468 19.249 9.390 1.00 74.75 74 ASN A C 1
ATOM 605 O O . ASN A 1 74 ? -15.091 20.063 10.071 1.00 74.75 74 ASN A O 1
ATOM 609 N N . GLU A 1 75 ? -13.265 18.807 9.761 1.00 78.12 75 GLU A N 1
ATOM 610 C CA . GLU A 1 75 ? -12.577 19.365 10.920 1.00 78.12 75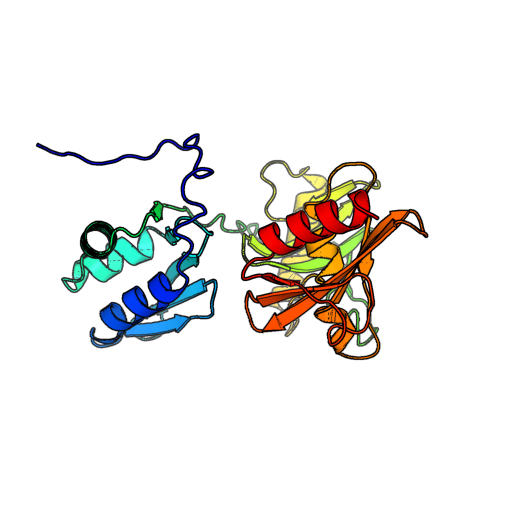 GLU A CA 1
ATOM 611 C C . GLU A 1 75 ? -12.008 20.748 10.606 1.00 78.12 75 GLU A C 1
ATOM 613 O O . GLU A 1 75 ? -12.215 21.663 11.394 1.00 78.12 75 GLU A O 1
ATOM 618 N N . LEU A 1 76 ? -11.355 20.925 9.452 1.00 81.38 76 LEU A N 1
ATOM 619 C CA . LEU A 1 76 ? -10.750 22.201 9.053 1.00 81.38 76 LEU A CA 1
ATOM 620 C C . LEU A 1 76 ? -11.789 23.304 8.804 1.00 81.38 76 LEU A C 1
ATOM 622 O O . LEU A 1 76 ? -11.534 24.464 9.134 1.00 81.38 76 LEU A O 1
ATOM 626 N N . GLU A 1 77 ? -12.988 22.947 8.332 1.00 80.56 77 GLU A N 1
ATOM 627 C CA . GLU A 1 77 ? -14.098 23.893 8.150 1.00 80.56 77 GLU A CA 1
ATOM 628 C C . GLU A 1 77 ? -14.501 24.589 9.466 1.00 80.56 77 GLU A C 1
ATOM 630 O O . GLU A 1 77 ? -14.892 25.755 9.463 1.00 80.56 77 GLU A O 1
ATOM 635 N N . LYS A 1 78 ? -14.332 23.924 10.620 1.00 85.56 78 LYS A N 1
ATOM 636 C CA . LYS A 1 78 ? -14.615 24.512 11.947 1.00 85.56 78 LYS A CA 1
ATOM 637 C C . LYS A 1 78 ? -13.666 25.655 12.320 1.00 85.56 78 LYS A C 1
ATOM 639 O O . LYS A 1 78 ? -13.962 26.392 13.259 1.00 85.56 78 LYS A O 1
ATOM 644 N N . TYR A 1 79 ? -12.537 25.765 11.623 1.00 87.31 79 TYR A N 1
ATOM 645 C CA . TYR A 1 79 ? -11.467 26.736 11.860 1.00 87.31 79 TYR A CA 1
ATOM 646 C C . TYR A 1 79 ? -11.325 27.718 10.691 1.00 87.31 79 TYR A C 1
ATOM 648 O O . TYR A 1 79 ? -10.244 28.254 10.462 1.00 87.31 79 TYR A O 1
ATOM 656 N N . ASP A 1 80 ? -12.412 27.928 9.942 1.00 82.69 80 ASP A N 1
ATOM 657 C CA . ASP A 1 80 ? -12.493 28.819 8.779 1.00 82.69 80 ASP A CA 1
ATOM 658 C C . ASP A 1 80 ? -11.549 28.450 7.614 1.00 82.69 80 ASP A C 1
ATOM 660 O O . ASP A 1 80 ? -11.415 29.217 6.657 1.00 82.69 80 ASP A O 1
ATOM 664 N N . LEU A 1 81 ? -10.933 27.260 7.633 1.00 84.44 81 LEU A N 1
ATOM 665 C CA . LEU A 1 81 ? -10.162 26.740 6.506 1.00 84.44 81 LEU A CA 1
ATOM 666 C C . LEU A 1 81 ? -11.043 25.822 5.656 1.00 84.44 81 LEU A C 1
ATOM 668 O O . LEU A 1 81 ? -11.163 24.621 5.904 1.00 84.44 81 LEU A O 1
ATOM 672 N N . ASN A 1 82 ? -11.643 26.390 4.611 1.00 86.94 82 ASN A N 1
ATOM 673 C CA . ASN A 1 82 ? -12.387 25.614 3.625 1.00 86.94 82 ASN A CA 1
ATOM 674 C C . ASN A 1 82 ? -11.416 24.933 2.645 1.00 86.94 82 ASN A C 1
ATOM 676 O O . ASN A 1 82 ? -11.041 25.504 1.618 1.00 86.94 82 ASN A O 1
ATOM 680 N N . LEU A 1 83 ? -11.001 23.711 2.991 1.00 81.81 83 LEU A N 1
ATOM 681 C CA . LEU A 1 83 ? -10.039 22.933 2.209 1.00 81.81 83 LEU A CA 1
ATOM 682 C C . LEU A 1 83 ? -10.552 22.627 0.791 1.00 81.81 83 LEU A C 1
ATOM 684 O O . LEU A 1 83 ? -9.774 22.668 -0.156 1.00 81.81 83 LEU A O 1
ATOM 688 N N . GLU A 1 84 ? -11.851 22.377 0.617 1.00 76.38 84 GLU A N 1
ATOM 689 C CA . GLU A 1 84 ? -12.436 22.134 -0.709 1.00 76.38 84 GLU A CA 1
ATOM 690 C C . GLU A 1 84 ? -12.353 23.381 -1.595 1.00 76.38 84 GLU A C 1
ATOM 692 O O . GLU A 1 84 ? -11.916 23.299 -2.742 1.00 76.38 84 GLU A O 1
ATOM 697 N N . ALA A 1 85 ? -12.696 24.554 -1.057 1.00 72.81 85 ALA A N 1
ATOM 698 C CA . ALA A 1 85 ? -12.579 25.817 -1.782 1.00 72.81 85 ALA A CA 1
ATOM 699 C C . ALA A 1 85 ? -11.120 26.147 -2.129 1.00 72.81 85 ALA A C 1
ATOM 701 O O . ALA A 1 85 ? -10.849 26.646 -3.221 1.00 72.81 85 ALA A O 1
ATOM 702 N N . PHE A 1 86 ? -10.183 25.849 -1.225 1.00 83.44 86 PHE A N 1
ATOM 703 C CA . PHE A 1 86 ? -8.751 25.977 -1.489 1.00 83.44 86 PHE A CA 1
ATOM 704 C C . PHE A 1 86 ? -8.319 25.101 -2.671 1.00 83.44 86 PHE A C 1
ATOM 706 O O . PHE A 1 86 ? -7.755 25.616 -3.632 1.00 83.44 86 PHE A O 1
ATOM 713 N N . MET A 1 87 ? -8.655 23.809 -2.652 1.00 82.94 87 MET A N 1
ATOM 714 C CA . MET A 1 87 ? -8.287 22.883 -3.727 1.00 82.94 87 MET A CA 1
ATOM 715 C C . MET A 1 87 ? -8.893 23.278 -5.074 1.00 82.94 87 MET A C 1
ATOM 717 O O . MET A 1 87 ? -8.205 23.227 -6.088 1.00 82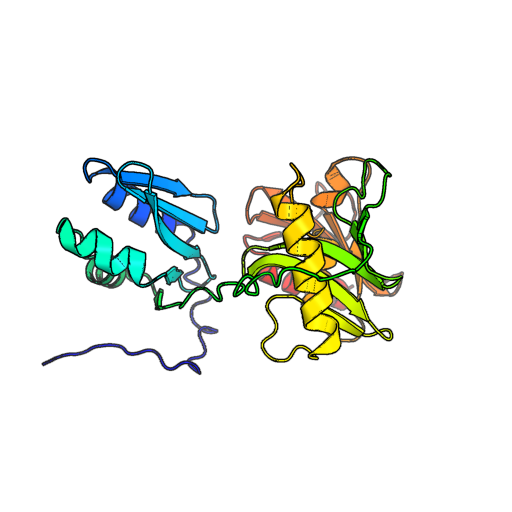.94 87 MET A O 1
ATOM 721 N N . VAL A 1 88 ? -10.146 23.744 -5.093 1.00 72.88 88 VAL A N 1
ATOM 722 C CA . VAL A 1 88 ? -10.784 24.251 -6.319 1.00 72.88 88 VAL A CA 1
ATOM 723 C C . VAL A 1 88 ? -10.046 25.476 -6.870 1.00 72.88 88 VAL A C 1
ATOM 725 O O . VAL A 1 88 ? -9.832 25.562 -8.079 1.00 72.88 88 VAL A O 1
ATOM 728 N N . ASN A 1 89 ? -9.636 26.412 -6.009 1.00 74.38 89 ASN A N 1
ATOM 729 C CA . ASN A 1 89 ? -8.907 27.612 -6.430 1.00 74.38 89 ASN A CA 1
ATOM 730 C C . ASN A 1 89 ? -7.513 27.289 -6.980 1.00 74.38 89 ASN A C 1
ATOM 732 O O . ASN A 1 89 ? -7.104 27.874 -7.981 1.00 74.38 89 ASN A O 1
ATOM 736 N N . GLU A 1 90 ? -6.817 26.344 -6.351 1.00 77.00 90 GLU A N 1
ATOM 737 C CA . GLU A 1 90 ? -5.484 25.884 -6.757 1.00 77.00 90 GLU A CA 1
ATOM 738 C C . GLU A 1 90 ? -5.527 24.844 -7.892 1.00 77.00 90 GLU A C 1
ATOM 740 O O . GLU A 1 90 ? -4.490 24.327 -8.295 1.00 77.00 90 GLU A O 1
ATOM 745 N N . GLN A 1 91 ? -6.715 24.540 -8.433 1.00 75.44 91 GLN A N 1
ATOM 746 C CA . GLN A 1 91 ? -6.922 23.537 -9.489 1.00 75.44 91 GLN A CA 1
ATOM 747 C C . GLN A 1 91 ? -6.419 22.133 -9.107 1.00 75.44 91 GLN A C 1
ATOM 749 O O . GLN A 1 91 ? -6.020 21.344 -9.960 1.00 75.44 91 GLN A O 1
ATOM 754 N N . ILE A 1 92 ? -6.483 21.805 -7.817 1.00 78.62 92 ILE A N 1
ATOM 755 C CA . ILE A 1 92 ? -6.130 20.499 -7.270 1.00 78.62 92 ILE A CA 1
ATOM 756 C C . ILE A 1 92 ? -7.349 19.585 -7.390 1.00 78.62 92 ILE A C 1
ATOM 758 O O . ILE A 1 92 ? -8.363 19.772 -6.710 1.00 78.62 92 ILE A O 1
ATOM 762 N N . TYR A 1 93 ? -7.256 18.570 -8.245 1.00 76.62 93 TYR A N 1
ATOM 763 C CA . TYR A 1 93 ? -8.286 17.540 -8.330 1.00 76.62 93 TYR A CA 1
ATOM 764 C C . TYR A 1 93 ? -8.266 16.686 -7.063 1.00 76.62 93 TYR A C 1
ATOM 766 O O . TYR A 1 93 ? -7.203 16.287 -6.593 1.00 76.62 93 TYR A O 1
ATOM 774 N N . TYR A 1 94 ? -9.436 16.366 -6.515 1.00 74.75 94 TYR A N 1
ATOM 775 C CA . TYR A 1 94 ? -9.541 15.490 -5.352 1.00 74.75 94 TYR A CA 1
ATOM 776 C C . TYR A 1 94 ? -10.773 14.587 -5.432 1.00 74.75 94 TYR A C 1
ATOM 778 O O . TYR A 1 94 ? -11.751 14.900 -6.112 1.00 74.75 94 TYR A O 1
ATOM 786 N N . GLN A 1 95 ? -10.729 13.474 -4.705 1.00 72.00 95 GLN A N 1
ATOM 787 C CA . GLN A 1 95 ? -11.881 12.630 -4.424 1.00 72.00 95 GLN A CA 1
ATOM 788 C C . GLN A 1 95 ? -11.978 12.338 -2.929 1.00 72.00 95 GLN A C 1
ATOM 790 O O . GLN A 1 95 ? -10.978 12.194 -2.220 1.00 72.00 95 GLN A O 1
ATOM 795 N N . LEU A 1 96 ? -13.212 12.230 -2.444 1.00 70.81 96 LEU A N 1
ATOM 796 C CA . LEU A 1 96 ? -13.468 11.837 -1.070 1.00 70.81 96 LEU A CA 1
ATOM 797 C C . LEU A 1 96 ? -13.305 10.332 -0.944 1.00 70.81 96 LEU A C 1
ATOM 799 O O . LEU A 1 96 ? -14.111 9.558 -1.462 1.00 70.81 96 LEU A O 1
ATOM 803 N N . ILE A 1 97 ? -12.298 9.910 -0.192 1.00 62.59 97 ILE A N 1
ATOM 804 C CA . ILE A 1 97 ? -12.173 8.511 0.178 1.00 62.59 97 ILE A CA 1
ATOM 805 C C . ILE A 1 97 ? -12.785 8.294 1.546 1.00 62.59 97 ILE A C 1
ATOM 807 O O . ILE A 1 97 ? -12.434 8.923 2.541 1.00 62.59 97 ILE A O 1
ATOM 811 N N . THR A 1 98 ? -13.657 7.299 1.638 1.00 55.34 98 THR A N 1
ATOM 812 C CA . THR A 1 98 ? -13.746 6.610 2.920 1.00 55.34 98 THR A CA 1
ATOM 813 C C . THR A 1 98 ? -12.465 5.793 2.991 1.00 55.34 98 THR A C 1
ATOM 815 O O . THR A 1 98 ? -12.310 4.911 2.136 1.00 55.34 98 THR A O 1
ATOM 818 N N . PRO A 1 99 ? -11.526 6.060 3.923 1.00 47.56 99 PRO A N 1
ATOM 819 C CA . PRO A 1 99 ? -10.400 5.161 4.082 1.00 47.56 99 PRO A CA 1
ATOM 820 C C . PRO A 1 99 ? -11.013 3.773 4.201 1.00 47.56 99 PRO A C 1
ATOM 822 O O . PRO A 1 99 ? -11.951 3.568 4.983 1.00 47.56 99 PRO A O 1
ATOM 825 N N . LYS A 1 100 ? -10.561 2.830 3.363 1.00 42.50 100 LYS A N 1
ATOM 826 C CA . LYS A 1 100 ? -10.852 1.420 3.600 1.00 42.50 100 LYS A CA 1
ATOM 827 C C . LYS A 1 100 ? -10.134 1.110 4.895 1.00 42.50 100 LYS A C 1
ATOM 829 O O . LYS A 1 100 ? -9.012 0.614 4.891 1.00 42.50 100 LYS A O 1
ATOM 834 N N . HIS A 1 101 ? -10.775 1.455 6.008 1.00 36.47 101 HIS A N 1
ATOM 835 C CA . HIS A 1 101 ? -10.423 0.927 7.289 1.00 36.47 101 HIS A CA 1
ATOM 836 C C . HIS A 1 101 ? -10.371 -0.561 7.030 1.00 36.47 101 HIS A C 1
ATOM 838 O O . HIS A 1 101 ? -11.356 -1.182 6.611 1.00 36.47 101 HIS A O 1
ATOM 844 N N . ILE A 1 102 ? -9.200 -1.135 7.261 1.00 38.19 102 ILE A N 1
ATOM 845 C CA . ILE A 1 102 ? -9.188 -2.497 7.730 1.00 38.19 102 ILE A CA 1
ATOM 846 C C . ILE A 1 102 ? -10.103 -2.411 8.933 1.00 38.19 102 ILE A C 1
ATOM 848 O O . ILE A 1 102 ? -9.764 -1.803 9.948 1.00 38.19 102 ILE A O 1
ATOM 852 N N . LEU A 1 103 ? -11.336 -2.882 8.753 1.00 39.19 103 LEU A N 1
ATOM 853 C CA . LEU A 1 103 ? -12.215 -3.171 9.856 1.00 39.19 103 LEU A CA 1
ATOM 854 C C . LEU A 1 103 ? -11.411 -4.197 10.619 1.00 39.19 103 LEU A C 1
ATOM 856 O O . LEU A 1 103 ? -11.441 -5.372 10.254 1.00 39.19 103 LEU A O 1
ATOM 860 N N . HIS A 1 104 ? -10.609 -3.724 11.583 1.00 39.06 104 HIS A N 1
ATOM 861 C CA . HIS A 1 104 ? -9.936 -4.574 12.531 1.00 39.06 104 HIS A CA 1
ATOM 862 C C . HIS A 1 104 ? -11.066 -5.434 13.041 1.00 39.06 104 HIS A C 1
ATOM 864 O O . HIS A 1 104 ? -12.016 -4.899 13.634 1.00 39.06 104 HIS A O 1
ATOM 870 N N . PRO A 1 105 ? -11.056 -6.722 12.686 1.00 42.53 105 PRO A N 1
ATOM 871 C CA . PRO A 1 105 ? -12.151 -7.572 13.060 1.00 42.53 105 PRO A CA 1
ATOM 872 C C . PRO A 1 105 ? -12.375 -7.418 14.560 1.00 42.53 105 PRO A C 1
ATOM 874 O O . PRO A 1 105 ? -11.401 -7.267 15.308 1.00 42.53 105 PRO A O 1
ATOM 877 N N . LYS A 1 106 ? -13.631 -7.382 15.013 1.00 47.81 106 LYS A N 1
ATOM 878 C CA . LYS A 1 106 ? -13.908 -7.360 16.453 1.00 47.81 106 LYS A CA 1
ATOM 879 C C . LYS A 1 106 ? -13.280 -8.617 17.049 1.00 47.81 106 LYS A C 1
ATOM 881 O O . LYS A 1 106 ? -13.890 -9.675 16.973 1.00 47.81 106 LYS A O 1
ATOM 886 N N . ILE A 1 107 ? -12.079 -8.480 17.620 1.00 54.38 107 ILE A N 1
ATOM 887 C CA . ILE A 1 107 ? -11.257 -9.594 18.094 1.00 54.38 107 ILE A CA 1
ATOM 888 C C . ILE A 1 107 ? -12.095 -10.395 19.085 1.00 54.38 107 ILE A C 1
ATOM 890 O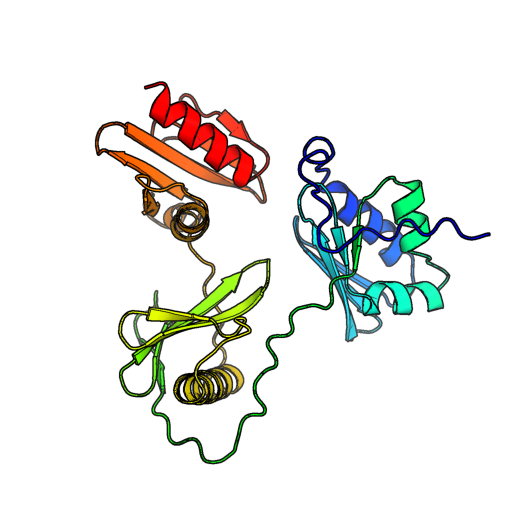 O . ILE A 1 107 ? -12.339 -9.952 20.210 1.00 54.38 107 ILE A O 1
ATOM 894 N N . LYS A 1 108 ? -12.570 -11.568 18.661 1.00 52.53 108 LYS A N 1
ATOM 895 C CA . LYS A 1 108 ? -13.349 -12.440 19.533 1.00 52.53 108 LYS A CA 1
ATOM 896 C C . LYS A 1 108 ? -12.424 -13.065 20.572 1.00 52.53 108 LYS A C 1
ATOM 898 O O . LYS A 1 108 ? -11.353 -13.588 20.252 1.00 52.53 108 LYS A O 1
ATOM 903 N N . SER A 1 109 ? -12.846 -13.032 21.833 1.00 48.62 109 SER A N 1
ATOM 904 C CA . SER A 1 109 ? -12.212 -13.832 22.877 1.00 48.62 109 SER A CA 1
ATOM 905 C C . SER A 1 109 ? -12.388 -15.324 22.556 1.00 48.62 109 SER A C 1
ATOM 907 O O . SER A 1 109 ? -13.431 -15.743 22.059 1.00 48.62 109 SER A O 1
ATOM 909 N N . GLY A 1 110 ? -11.353 -16.132 22.807 1.00 55.00 110 GLY A N 1
ATOM 910 C CA . GLY A 1 110 ? -11.417 -17.591 22.630 1.00 55.00 110 GLY A CA 1
ATOM 911 C C . GLY A 1 110 ? -10.970 -18.144 21.270 1.00 55.00 110 GLY A C 1
ATOM 912 O O . GLY A 1 110 ? -11.143 -19.336 21.028 1.00 55.00 110 GLY A O 1
ATOM 913 N N . LEU A 1 111 ? -10.366 -17.338 20.388 1.00 61.78 111 LEU A N 1
ATOM 914 C CA . LEU A 1 111 ? -9.668 -17.880 19.216 1.00 61.78 111 LEU A CA 1
ATOM 915 C C . LEU A 1 111 ? -8.391 -18.611 19.649 1.00 61.78 111 LEU A C 1
ATOM 917 O O . LEU A 1 111 ? -7.414 -17.973 20.060 1.00 61.78 111 LEU A O 1
ATOM 921 N N . ASN A 1 112 ? -8.418 -19.939 19.526 1.00 70.00 112 ASN A N 1
ATOM 922 C CA . ASN A 1 112 ? -7.303 -20.851 19.790 1.00 70.00 112 ASN A CA 1
ATOM 923 C C . ASN A 1 112 ? -6.492 -21.128 18.513 1.00 70.00 112 ASN A C 1
ATOM 925 O O . ASN A 1 112 ? -6.171 -22.276 18.219 1.00 70.00 112 ASN A O 1
ATOM 929 N N . HIS A 1 113 ? -6.193 -20.088 17.735 1.00 84.44 113 HIS A N 1
ATOM 930 C CA . HIS A 1 113 ? -5.258 -20.206 16.619 1.00 84.44 113 HIS A CA 1
ATOM 931 C C . HIS A 1 113 ? -3.830 -20.067 17.144 1.00 84.44 113 HIS A C 1
ATOM 933 O O . HIS A 1 113 ? -3.519 -19.141 17.899 1.00 84.44 113 HIS A O 1
ATOM 939 N N . ARG A 1 114 ? -2.951 -20.981 16.740 1.00 86.31 114 ARG A N 1
ATOM 940 C CA . ARG A 1 114 ? -1.531 -20.943 17.068 1.00 86.31 114 ARG A CA 1
ATOM 941 C C . ARG A 1 114 ? -0.810 -20.077 16.043 1.00 86.31 114 ARG A C 1
ATOM 943 O O . ARG A 1 114 ? -0.551 -20.517 14.924 1.00 86.31 114 ARG A O 1
ATOM 950 N N . VAL A 1 115 ? -0.452 -18.866 16.455 1.00 88.06 115 VAL A N 1
ATOM 951 C CA . VAL A 1 115 ? 0.416 -17.966 15.689 1.00 88.06 115 VAL A CA 1
ATOM 952 C C . VAL A 1 115 ? 1.865 -18.213 16.107 1.00 88.06 115 VAL A C 1
ATOM 954 O O . VAL A 1 115 ? 2.197 -18.184 17.289 1.00 88.06 115 VAL A O 1
ATOM 957 N N . VAL A 1 116 ? 2.730 -18.488 15.137 1.00 88.75 116 VAL A N 1
ATOM 958 C CA . VAL A 1 116 ? 4.172 -18.669 15.326 1.00 88.75 116 VAL A CA 1
ATOM 959 C C . VAL A 1 116 ? 4.880 -17.717 14.379 1.00 88.75 116 VAL A C 1
ATOM 961 O O . VAL A 1 116 ? 4.761 -17.854 13.164 1.00 88.75 116 VAL A O 1
ATOM 964 N N . TRP A 1 117 ? 5.600 -16.749 14.928 1.00 86.44 117 TRP A N 1
ATOM 965 C CA . TRP A 1 117 ? 6.392 -15.810 14.141 1.00 86.44 117 TRP A CA 1
ATOM 966 C C . TRP A 1 117 ? 7.704 -16.446 13.694 1.00 86.44 117 TRP A C 1
ATOM 968 O O . TRP A 1 117 ? 8.271 -17.273 14.406 1.00 86.44 117 TRP A O 1
ATOM 978 N N . SER A 1 118 ? 8.188 -16.053 12.520 1.00 83.94 118 SER A N 1
ATOM 979 C CA . SER A 1 118 ? 9.527 -16.415 12.065 1.00 83.94 118 SER A CA 1
ATOM 980 C C . SER A 1 118 ? 10.571 -15.728 12.958 1.00 83.94 118 SER A C 1
ATOM 982 O O . SER A 1 118 ? 10.468 -14.530 13.225 1.00 83.94 118 SER A O 1
ATOM 984 N N . GLU A 1 119 ? 11.558 -16.489 13.435 1.00 69.50 119 GLU A N 1
ATOM 985 C CA . GLU A 1 119 ? 12.612 -16.007 14.349 1.00 69.50 119 GLU A CA 1
ATOM 986 C C . GLU A 1 119 ? 13.812 -15.378 13.619 1.00 69.50 119 GLU A C 1
ATOM 988 O O . GLU A 1 119 ? 14.645 -14.726 14.246 1.00 69.50 119 GLU A O 1
ATOM 993 N N . ASP A 1 120 ? 13.893 -15.525 12.294 1.00 56.38 120 ASP A N 1
ATOM 994 C CA . ASP A 1 120 ? 14.988 -14.965 11.505 1.00 56.38 120 ASP A CA 1
ATOM 995 C C . ASP A 1 120 ? 14.910 -13.433 11.451 1.00 56.38 120 ASP A C 1
ATOM 997 O O . ASP A 1 120 ? 13.868 -12.857 11.127 1.00 56.38 120 ASP A O 1
ATOM 1001 N N . GLY A 1 121 ? 16.036 -12.771 11.740 1.00 48.47 121 GLY A N 1
ATOM 1002 C CA . GLY A 1 121 ? 16.154 -11.312 11.886 1.00 48.47 121 GLY A CA 1
ATOM 1003 C C . GLY A 1 121 ? 15.688 -10.482 10.683 1.00 48.47 121 GLY A C 1
ATOM 1004 O O . GLY A 1 121 ? 15.292 -9.337 10.867 1.00 48.47 121 GLY A O 1
ATOM 1005 N N . ASP A 1 122 ? 15.644 -11.067 9.483 1.00 46.88 122 ASP A N 1
ATOM 1006 C CA . ASP A 1 122 ? 15.122 -10.428 8.264 1.00 46.88 122 ASP A CA 1
ATOM 1007 C C . ASP A 1 122 ? 13.617 -10.683 8.020 1.00 46.88 122 ASP A C 1
ATOM 1009 O O . ASP A 1 122 ? 13.004 -10.046 7.161 1.00 46.88 122 ASP A O 1
ATOM 1013 N N . PHE A 1 123 ? 12.999 -11.609 8.765 1.00 52.62 123 PHE A N 1
ATOM 1014 C CA . PHE A 1 123 ? 11.644 -12.131 8.531 1.00 52.62 123 PHE A CA 1
ATOM 1015 C C . PHE A 1 123 ? 10.702 -12.002 9.736 1.00 52.62 123 PHE A C 1
ATOM 1017 O O . PHE A 1 123 ? 9.651 -12.650 9.754 1.00 52.62 123 PHE A O 1
ATOM 1024 N N . GLN A 1 124 ? 10.999 -11.117 10.694 1.00 63.41 124 GLN A N 1
ATOM 1025 C CA . GLN A 1 124 ? 10.179 -10.876 11.900 1.00 63.41 124 GLN A CA 1
ATOM 1026 C C . GLN A 1 124 ? 8.740 -10.392 11.621 1.00 63.41 124 GLN A C 1
ATOM 1028 O O . GLN A 1 124 ? 7.925 -10.264 12.538 1.00 63.41 124 GLN A O 1
ATOM 1033 N N . HIS A 1 125 ? 8.431 -10.152 10.350 1.00 75.94 125 HIS A N 1
ATOM 1034 C CA . HIS A 1 125 ? 7.157 -9.688 9.817 1.00 75.94 125 HIS A CA 1
ATOM 1035 C C . HIS A 1 125 ? 6.369 -10.812 9.129 1.00 75.94 125 HIS A C 1
ATOM 1037 O O . HIS A 1 125 ? 5.429 -10.550 8.393 1.00 75.94 125 HIS A O 1
ATOM 1043 N N . SER A 1 126 ? 6.763 -12.072 9.303 1.00 84.12 126 SER A N 1
ATOM 1044 C CA . SER A 1 126 ? 6.081 -13.230 8.722 1.00 84.12 126 SER A CA 1
ATOM 1045 C C . SER A 1 126 ? 5.986 -14.358 9.736 1.00 84.12 126 SER A C 1
ATOM 1047 O O . SER A 1 126 ? 6.681 -14.358 10.754 1.00 84.12 126 SER A O 1
ATOM 1049 N N . GLY A 1 127 ? 5.131 -15.334 9.463 1.00 87.44 127 GLY A N 1
ATOM 1050 C CA . GLY A 1 127 ? 4.986 -16.483 10.338 1.00 87.44 127 GLY A CA 1
ATOM 1051 C C . GLY A 1 127 ? 4.015 -17.517 9.805 1.00 87.44 127 GLY A C 1
ATOM 1052 O O . GLY A 1 127 ? 3.715 -17.579 8.608 1.00 87.44 127 GLY A O 1
ATOM 1053 N N . LYS A 1 128 ? 3.523 -18.345 10.724 1.00 89.88 128 LYS A N 1
ATOM 1054 C CA . LYS A 1 128 ? 2.462 -19.315 10.486 1.00 89.88 128 LYS A CA 1
ATOM 1055 C C . LYS A 1 128 ? 1.309 -19.131 11.461 1.00 89.88 128 LYS A C 1
ATOM 1057 O O . LYS A 1 128 ? 1.539 -18.930 12.648 1.00 89.88 128 LYS A O 1
ATOM 1062 N N . VAL A 1 129 ? 0.086 -19.267 10.967 1.00 90.44 129 VAL A N 1
ATOM 1063 C CA . VAL A 1 129 ? -1.143 -19.374 11.762 1.00 90.44 129 VAL A CA 1
ATOM 1064 C C . VAL A 1 129 ? -1.776 -20.726 11.450 1.00 90.44 129 VAL A C 1
ATOM 1066 O O . VAL A 1 129 ? -2.100 -21.006 10.300 1.00 90.44 129 VAL A O 1
ATOM 1069 N N . ASP A 1 130 ? -1.828 -21.624 12.435 1.00 88.25 130 ASP A N 1
ATOM 1070 C CA . ASP A 1 130 ? -2.314 -23.009 12.267 1.00 88.25 130 ASP A CA 1
ATOM 1071 C C . ASP A 1 130 ? -1.712 -23.761 11.060 1.00 88.25 130 ASP A C 1
ATOM 1073 O O . ASP A 1 130 ? -2.348 -24.596 10.424 1.00 88.25 130 ASP A O 1
ATOM 1077 N N . GLY A 1 131 ? -0.447 -23.472 10.742 1.00 83.50 131 GLY A N 1
ATOM 1078 C CA . GLY A 1 131 ? 0.280 -24.087 9.628 1.00 83.50 131 GLY A CA 1
ATOM 1079 C C . GLY A 1 131 ? 0.237 -23.310 8.307 1.00 83.50 131 GLY A C 1
ATOM 1080 O O . GLY A 1 131 ? 1.080 -23.576 7.449 1.00 83.50 131 GLY A O 1
ATOM 1081 N N . TYR A 1 132 ? -0.641 -22.313 8.161 1.00 83.25 132 TYR A N 1
ATOM 1082 C CA . TYR A 1 132 ? -0.698 -21.437 6.986 1.00 83.25 132 TYR A CA 1
ATOM 1083 C C . TYR A 1 132 ? 0.282 -20.281 7.096 1.00 83.25 132 TYR A C 1
ATOM 1085 O O . TYR A 1 132 ? 0.382 -19.646 8.142 1.00 83.25 132 TYR A O 1
ATOM 1093 N N . HIS A 1 133 ? 0.989 -19.988 6.007 1.00 86.75 133 HIS A N 1
ATOM 1094 C CA . HIS A 1 133 ? 1.935 -18.879 5.964 1.00 86.75 133 HIS A CA 1
ATOM 1095 C C . HIS A 1 133 ? 1.213 -17.534 5.944 1.00 86.75 133 HIS A C 1
ATOM 1097 O O . HIS A 1 133 ? 0.240 -17.363 5.208 1.00 86.75 133 HIS A O 1
ATOM 1103 N N . PHE A 1 134 ? 1.735 -16.573 6.702 1.00 86.44 134 PHE A N 1
ATOM 1104 C CA . PHE A 1 134 ? 1.287 -15.189 6.650 1.00 86.44 134 PHE A CA 1
ATOM 1105 C C . PHE A 1 134 ? 2.459 -14.204 6.637 1.00 86.44 134 PHE A C 1
ATOM 1107 O O . PHE A 1 134 ? 3.559 -14.519 7.099 1.00 86.44 134 PHE A O 1
ATOM 1114 N N . SER A 1 135 ? 2.180 -12.997 6.151 1.00 85.81 135 SER A N 1
ATOM 1115 C CA . SER A 1 135 ? 3.076 -11.840 6.154 1.00 85.81 135 SER A CA 1
ATOM 1116 C C . SER A 1 135 ? 2.326 -10.602 6.647 1.00 85.81 135 SER A C 1
ATOM 1118 O O . SER A 1 135 ? 1.179 -10.385 6.262 1.00 85.81 135 SER A O 1
ATOM 1120 N N . TYR A 1 136 ? 2.981 -9.790 7.472 1.00 86.25 136 TYR A N 1
ATOM 1121 C CA . TYR A 1 136 ? 2.540 -8.485 7.951 1.00 86.25 136 TYR A CA 1
ATOM 1122 C C . TYR A 1 136 ? 3.281 -7.386 7.185 1.00 86.25 136 TYR A C 1
ATOM 1124 O O . TYR A 1 136 ? 4.509 -7.288 7.230 1.00 86.25 136 TYR A O 1
ATOM 1132 N N . LEU A 1 137 ? 2.531 -6.603 6.418 1.00 72.94 137 LEU A N 1
ATOM 1133 C CA . LEU A 1 137 ? 3.039 -5.737 5.360 1.00 72.94 137 LEU A CA 1
ATOM 1134 C C . LEU A 1 137 ? 2.439 -4.334 5.478 1.00 72.94 137 LEU A C 1
ATOM 1136 O O . LEU A 1 137 ? 1.366 -4.171 6.047 1.00 72.94 137 LEU A O 1
ATOM 1140 N N . ARG A 1 138 ? 3.098 -3.332 4.894 1.00 70.56 138 ARG A N 1
ATOM 1141 C CA . ARG A 1 138 ? 2.571 -1.960 4.767 1.00 70.56 138 ARG A CA 1
ATOM 1142 C C . ARG A 1 138 ? 2.573 -1.508 3.313 1.00 70.56 138 ARG A C 1
ATOM 1144 O O . ARG A 1 138 ? 3.567 -1.694 2.620 1.00 70.56 138 ARG A O 1
ATOM 1151 N N . ASN A 1 139 ? 1.504 -0.890 2.822 1.00 57.06 139 ASN A N 1
ATOM 1152 C CA . ASN A 1 139 ? 1.547 -0.147 1.557 1.00 57.06 139 ASN A CA 1
ATOM 1153 C C . ASN A 1 139 ? 0.794 1.188 1.664 1.00 57.06 139 ASN A C 1
ATOM 1155 O O . ASN A 1 139 ? 0.067 1.414 2.627 1.00 57.06 139 ASN A O 1
ATOM 1159 N N . SER A 1 140 ? 0.979 2.065 0.677 1.00 49.31 140 SER A N 1
ATOM 1160 C CA . SER A 1 140 ? 0.363 3.397 0.646 1.00 49.31 140 SER A CA 1
ATOM 1161 C C . SER A 1 140 ? -1.165 3.361 0.506 1.00 49.31 140 SER A C 1
ATOM 1163 O O . SER A 1 140 ? -1.840 4.191 1.095 1.00 49.31 140 SER A O 1
ATOM 1165 N N . TYR A 1 141 ? -1.721 2.377 -0.210 1.00 49.69 141 TYR A N 1
ATOM 1166 C CA . TYR A 1 141 ? -3.157 2.293 -0.526 1.00 49.69 141 TYR A CA 1
ATOM 1167 C C . TYR A 1 141 ? -4.037 1.734 0.601 1.00 49.69 141 TYR A C 1
ATOM 1169 O O . TYR A 1 141 ? -5.241 1.982 0.653 1.00 49.69 141 TYR A O 1
ATOM 1177 N N . HIS A 1 142 ? -3.475 0.876 1.450 1.00 55.06 142 HIS A N 1
ATOM 1178 C CA . HIS A 1 142 ? -4.222 0.069 2.421 1.00 55.06 142 HIS A CA 1
ATOM 1179 C C . HIS A 1 142 ? -3.621 0.129 3.828 1.00 55.06 142 HIS A C 1
ATOM 1181 O O . HIS A 1 142 ? -4.148 -0.509 4.738 1.00 55.06 142 HIS A O 1
ATOM 1187 N N . GLY A 1 143 ? -2.524 0.871 4.010 1.00 60.03 143 GLY A N 1
ATOM 1188 C CA . GLY A 1 143 ? -1.799 0.930 5.270 1.00 60.03 143 GLY A CA 1
ATOM 1189 C C . GLY A 1 143 ? -1.222 -0.430 5.653 1.00 60.03 143 GLY A C 1
ATOM 1190 O O . GLY A 1 143 ? -0.665 -1.147 4.817 1.00 60.03 143 GLY A O 1
ATOM 1191 N N . ASP A 1 144 ? -1.348 -0.769 6.931 1.00 78.31 144 ASP A N 1
ATOM 1192 C CA . ASP A 1 144 ? -0.815 -1.988 7.534 1.00 78.31 144 ASP A CA 1
ATOM 1193 C C . ASP A 1 144 ? -1.769 -3.150 7.300 1.00 78.31 144 ASP A C 1
ATOM 1195 O O . ASP A 1 144 ? -2.872 -3.147 7.822 1.00 78.31 144 ASP A O 1
ATOM 1199 N N . TYR A 1 145 ? -1.364 -4.176 6.562 1.00 79.88 145 TYR A N 1
ATOM 1200 C CA . TYR A 1 145 ? -2.224 -5.305 6.223 1.00 79.88 145 TYR A CA 1
ATOM 1201 C C . TYR A 1 145 ? -1.534 -6.648 6.431 1.00 79.88 145 TYR A C 1
ATOM 1203 O O . TYR A 1 145 ? -0.310 -6.768 6.469 1.00 79.88 145 TYR A O 1
ATOM 1211 N N . ILE A 1 146 ? -2.347 -7.696 6.532 1.00 85.44 146 ILE A N 1
ATOM 1212 C CA . ILE A 1 146 ? -1.876 -9.076 6.602 1.00 85.44 146 ILE A CA 1
ATOM 1213 C C . ILE A 1 146 ? -2.207 -9.760 5.280 1.00 85.44 146 ILE A C 1
ATOM 1215 O O . ILE A 1 146 ? -3.322 -9.636 4.769 1.00 85.44 146 ILE A O 1
ATOM 1219 N N . GLN A 1 147 ? -1.251 -10.517 4.753 1.00 84.00 147 GLN A N 1
ATOM 1220 C CA . GLN A 1 147 ? -1.459 -11.472 3.672 1.00 84.00 147 GLN A CA 1
ATOM 1221 C C . GLN A 1 147 ? -1.344 -12.894 4.227 1.00 84.00 147 GLN A C 1
ATOM 1223 O O . GLN A 1 147 ? -0.358 -13.203 4.888 1.00 84.00 147 GLN A O 1
ATOM 1228 N N . ILE A 1 148 ? -2.314 -13.764 3.942 1.00 81.56 148 ILE A N 1
ATOM 1229 C CA . ILE A 1 148 ? -2.299 -15.192 4.303 1.00 81.56 148 ILE A CA 1
ATOM 1230 C C . ILE A 1 148 ? -2.329 -16.030 3.025 1.00 81.56 148 ILE A C 1
ATOM 1232 O O . ILE A 1 148 ? -3.109 -15.746 2.119 1.00 81.56 148 ILE A O 1
ATOM 1236 N N . ILE A 1 149 ? -1.511 -17.082 2.958 1.00 79.06 149 ILE A N 1
ATOM 1237 C CA . ILE A 1 149 ? -1.581 -18.099 1.903 1.00 79.06 149 ILE A CA 1
ATOM 1238 C C . ILE A 1 149 ? -2.391 -19.289 2.420 1.00 79.06 149 ILE A C 1
ATOM 1240 O O . ILE A 1 149 ? -1.907 -20.069 3.242 1.00 79.06 149 ILE A O 1
ATOM 1244 N N . HIS A 1 150 ? -3.613 -19.444 1.913 1.00 74.75 150 HIS A N 1
ATOM 1245 C CA . HIS A 1 150 ? -4.533 -20.523 2.271 1.00 74.75 150 HIS A CA 1
ATOM 1246 C C . HIS A 1 150 ? -4.928 -21.297 1.009 1.00 74.75 150 HIS A C 1
ATOM 1248 O O . HIS A 1 150 ? -5.363 -20.697 0.027 1.00 74.75 150 HIS A O 1
ATOM 1254 N N . ASN A 1 151 ? -4.750 -22.624 1.001 1.00 77.12 151 ASN A N 1
ATOM 1255 C CA . ASN A 1 151 ? -5.015 -23.481 -0.167 1.00 77.12 151 ASN A CA 1
ATOM 1256 C C . ASN A 1 151 ? -4.386 -22.956 -1.475 1.00 77.12 151 ASN A C 1
ATOM 1258 O O . ASN A 1 151 ? -5.047 -22.863 -2.508 1.00 77.12 151 ASN A O 1
ATOM 1262 N N . ASN A 1 152 ? -3.104 -22.576 -1.422 1.00 68.56 152 ASN A N 1
ATOM 1263 C CA . ASN A 1 152 ? -2.347 -21.989 -2.540 1.00 68.56 152 ASN A CA 1
ATOM 1264 C C . ASN A 1 152 ? -2.930 -20.685 -3.117 1.00 68.56 152 ASN A C 1
ATOM 1266 O O . ASN A 1 152 ? -2.538 -20.276 -4.207 1.00 68.56 152 ASN A O 1
ATOM 1270 N N . SER A 1 153 ? -3.834 -20.019 -2.396 1.00 66.00 153 SER A N 1
ATOM 1271 C CA . SER A 1 153 ? -4.403 -18.728 -2.784 1.00 66.00 153 SER A CA 1
ATOM 1272 C C . SER A 1 153 ? -4.034 -17.656 -1.753 1.00 66.00 153 SER A C 1
ATOM 1274 O O . SER A 1 153 ? -4.135 -17.914 -0.549 1.00 66.00 153 SER A O 1
ATOM 1276 N N . PRO A 1 154 ? -3.578 -16.467 -2.186 1.00 76.88 154 PRO A N 1
ATOM 1277 C CA . PRO A 1 154 ? -3.348 -15.354 -1.280 1.00 76.88 154 PRO A CA 1
ATOM 1278 C C . PRO A 1 154 ? -4.681 -14.724 -0.879 1.00 76.88 154 PRO A C 1
ATOM 1280 O O . PRO A 1 154 ? -5.571 -14.601 -1.710 1.00 76.88 154 PRO A O 1
ATOM 1283 N N . TYR A 1 155 ? -4.785 -14.285 0.371 1.00 75.06 155 TYR A N 1
ATOM 1284 C CA . TYR A 1 155 ? -5.876 -13.459 0.881 1.00 75.06 155 TYR A CA 1
ATOM 1285 C C . TYR A 1 155 ? -5.290 -12.284 1.648 1.00 75.06 155 TYR A C 1
ATOM 1287 O O . TYR A 1 155 ? -4.384 -12.476 2.460 1.00 75.06 155 TYR A O 1
ATOM 1295 N N . CYS A 1 156 ? -5.813 -11.083 1.417 1.00 80.94 156 CYS A N 1
ATOM 1296 C CA . CYS A 1 156 ? -5.384 -9.875 2.117 1.00 80.94 156 CYS A CA 1
ATOM 1297 C C . CYS A 1 156 ? -6.485 -9.363 3.046 1.00 80.94 156 CYS A C 1
ATOM 1299 O O . CYS A 1 156 ? -7.657 -9.374 2.674 1.00 80.94 156 CYS A O 1
ATOM 1301 N N . SER A 1 157 ? -6.113 -8.849 4.219 1.00 78.00 157 SER A N 1
ATOM 1302 C CA . SER A 1 157 ? -7.064 -8.362 5.234 1.00 78.00 157 SER A CA 1
ATOM 1303 C C . SER A 1 157 ? -7.924 -7.168 4.795 1.00 78.00 157 SER A C 1
ATOM 1305 O O . SER A 1 157 ? -8.903 -6.856 5.462 1.00 78.00 157 SER A O 1
ATOM 1307 N N . PHE A 1 158 ? -7.572 -6.503 3.692 1.00 70.50 158 PHE A N 1
ATOM 1308 C CA . PHE A 1 158 ? -8.335 -5.397 3.100 1.00 70.50 158 PHE A CA 1
ATOM 1309 C C . PHE A 1 158 ? -9.314 -5.839 1.994 1.00 70.50 158 PHE A C 1
ATOM 1311 O O . PHE A 1 158 ? -10.024 -5.005 1.431 1.00 70.50 158 PHE A O 1
ATOM 1318 N N . TRP A 1 159 ? -9.346 -7.124 1.620 1.00 65.69 159 TRP A N 1
ATOM 1319 C CA . TRP A 1 159 ? -10.279 -7.611 0.602 1.00 65.69 159 TRP A CA 1
ATOM 1320 C C . TRP A 1 159 ? -11.710 -7.665 1.134 1.00 65.69 159 TRP A C 1
ATOM 1322 O O . TRP A 1 159 ? -11.963 -8.104 2.251 1.00 65.69 159 TRP A O 1
ATOM 1332 N N . SER A 1 160 ? -12.668 -7.266 0.297 1.00 60.09 160 SER A N 1
ATOM 1333 C CA . SER A 1 160 ? -14.097 -7.271 0.640 1.00 60.09 160 SER A CA 1
ATOM 1334 C C . SER A 1 160 ? -14.697 -8.678 0.707 1.00 60.09 160 SER A C 1
ATOM 1336 O O . SER A 1 160 ? -15.712 -8.889 1.364 1.00 60.09 160 SER A O 1
ATOM 1338 N N . SER A 1 161 ? -14.077 -9.646 0.031 1.00 71.75 161 SER A N 1
ATOM 1339 C CA . SER A 1 161 ? -14.565 -11.022 -0.085 1.00 71.75 161 SER A CA 1
ATOM 1340 C C . SER A 1 161 ? -13.541 -12.001 0.484 1.00 71.75 161 SER A C 1
ATOM 1342 O O . SER A 1 161 ? -12.751 -12.588 -0.252 1.00 71.75 161 SER A O 1
ATOM 1344 N N . ILE A 1 162 ? -13.541 -12.159 1.810 1.00 75.31 162 ILE A N 1
ATOM 1345 C CA . ILE A 1 162 ? -12.680 -13.110 2.525 1.00 75.31 162 ILE A CA 1
ATOM 1346 C C . ILE A 1 162 ? -13.543 -14.275 3.045 1.00 75.31 162 ILE A C 1
ATOM 1348 O O . ILE A 1 162 ? -14.554 -14.030 3.711 1.00 75.31 162 ILE A O 1
ATOM 1352 N N . PRO A 1 163 ? -13.167 -15.539 2.779 1.00 75.81 163 PRO A N 1
ATOM 1353 C CA . PRO A 1 163 ? -13.814 -16.709 3.371 1.00 75.81 163 PRO A CA 1
ATOM 1354 C C . PRO A 1 163 ? -13.859 -16.652 4.910 1.00 75.81 163 PRO A C 1
ATOM 1356 O O . PRO A 1 163 ? -12.906 -16.222 5.562 1.00 75.81 163 PRO A O 1
ATOM 1359 N N . LYS A 1 164 ? -14.978 -17.084 5.513 1.00 75.81 164 LYS A N 1
ATOM 1360 C CA . LYS A 1 164 ? -15.217 -16.971 6.970 1.00 75.81 164 LYS A CA 1
ATOM 1361 C C . LYS A 1 164 ? -14.174 -17.701 7.824 1.00 75.81 164 LYS A C 1
ATOM 1363 O O . LYS A 1 164 ? -13.875 -17.248 8.923 1.00 75.81 164 LYS A O 1
ATOM 1368 N N . ASP A 1 165 ? -13.662 -18.819 7.331 1.00 77.12 165 ASP A N 1
ATOM 1369 C CA . ASP A 1 165 ? -12.601 -19.629 7.934 1.00 77.12 165 ASP A CA 1
ATOM 1370 C C . ASP A 1 165 ? -11.244 -18.912 7.941 1.00 77.12 165 ASP A C 1
ATOM 1372 O O . ASP A 1 165 ? -10.482 -19.046 8.891 1.00 77.12 165 ASP A O 1
ATOM 1376 N N . ILE A 1 166 ? -10.968 -18.087 6.930 1.00 82.50 166 ILE A N 1
ATOM 1377 C CA . ILE A 1 166 ? -9.729 -17.302 6.843 1.00 82.50 166 ILE A CA 1
ATOM 1378 C C . ILE A 1 166 ? -9.813 -16.046 7.716 1.00 82.50 166 ILE A C 1
ATOM 1380 O O . ILE A 1 166 ? -8.815 -15.602 8.285 1.00 82.50 166 ILE A O 1
ATOM 1384 N N . TYR A 1 167 ? -11.013 -15.481 7.869 1.00 82.50 167 TYR A N 1
ATOM 1385 C CA . TYR A 1 167 ? -11.235 -14.277 8.670 1.00 82.50 167 TYR A CA 1
ATOM 1386 C C . TYR A 1 167 ? -10.761 -14.423 10.125 1.00 82.50 167 TYR A C 1
ATOM 1388 O O . TYR A 1 167 ? -10.149 -13.505 10.674 1.00 82.50 167 TYR A O 1
ATOM 1396 N N . SER A 1 168 ? -10.967 -15.593 10.739 1.00 84.12 168 SER A N 1
ATOM 1397 C CA . SER A 1 168 ? -10.527 -15.846 12.117 1.00 84.12 168 SER A CA 1
ATOM 1398 C C . SER A 1 168 ? -9.000 -15.918 12.263 1.00 84.12 168 SER A C 1
ATOM 1400 O O . SER A 1 168 ? -8.466 -15.606 13.330 1.00 84.12 168 SER A O 1
ATOM 1402 N N . TYR A 1 169 ? -8.271 -16.252 11.193 1.00 88.12 169 TYR A N 1
ATOM 1403 C CA . TYR A 1 169 ? -6.809 -16.192 11.185 1.00 88.12 169 TYR A CA 1
ATOM 1404 C C . TYR A 1 169 ? -6.298 -14.749 11.212 1.00 88.12 169 TYR A C 1
ATOM 1406 O O . TYR A 1 169 ? -5.375 -14.446 11.970 1.00 88.12 169 TYR A O 1
ATOM 1414 N N . PHE A 1 170 ? -6.928 -13.843 10.455 1.00 86.38 170 PHE A N 1
ATOM 1415 C CA . PHE A 1 170 ? -6.613 -12.414 10.531 1.00 86.38 170 PHE A CA 1
ATOM 1416 C C . PHE A 1 170 ? -6.862 -11.861 11.940 1.00 86.38 170 PHE A C 1
ATOM 1418 O O . PHE A 1 170 ? -6.011 -11.145 12.463 1.00 86.38 170 PHE A O 1
ATOM 1425 N N . GLU A 1 171 ? -7.977 -12.235 12.580 1.00 83.38 171 GLU A N 1
ATOM 1426 C CA . GLU A 1 171 ? -8.280 -11.874 13.977 1.00 83.38 171 GLU A CA 1
ATOM 1427 C C . GLU A 1 171 ? -7.166 -12.288 14.946 1.00 83.38 171 GLU A C 1
ATOM 1429 O O . GLU A 1 171 ? -6.730 -11.487 15.778 1.00 83.38 171 GLU A O 1
ATOM 1434 N N . ALA A 1 172 ? -6.692 -13.531 14.837 1.00 86.75 172 ALA A N 1
ATOM 1435 C CA . ALA A 1 172 ? -5.649 -14.052 15.710 1.00 86.75 172 ALA A CA 1
ATOM 1436 C C . ALA A 1 172 ? -4.306 -13.340 15.512 1.00 86.75 172 ALA A C 1
ATOM 1438 O O . ALA A 1 172 ? -3.661 -12.978 16.495 1.00 86.75 172 ALA A O 1
ATOM 1439 N N . ILE A 1 173 ? -3.899 -13.098 14.263 1.00 88.06 173 ILE A N 1
ATOM 1440 C CA . ILE A 1 173 ? -2.626 -12.430 13.965 1.00 88.06 173 ILE A CA 1
ATOM 1441 C C . ILE A 1 173 ? -2.667 -10.966 14.418 1.00 88.06 173 ILE A C 1
ATOM 1443 O O . ILE A 1 173 ? -1.728 -10.510 15.065 1.00 88.06 173 ILE A O 1
ATOM 1447 N N . TRP A 1 174 ? -3.759 -10.237 14.160 1.00 85.31 174 TRP A N 1
ATOM 1448 C CA . TRP A 1 174 ? -3.904 -8.855 14.631 1.00 85.31 174 TRP A CA 1
ATOM 1449 C C . TRP A 1 174 ? -3.850 -8.741 16.155 1.00 85.31 174 TRP A C 1
ATOM 1451 O O . TRP A 1 174 ? -3.268 -7.792 16.679 1.00 85.31 174 TRP A O 1
ATOM 1461 N N . ARG A 1 175 ? -4.420 -9.716 16.874 1.00 83.69 175 ARG A N 1
ATOM 1462 C CA . ARG A 1 175 ? -4.325 -9.783 18.338 1.00 83.69 175 ARG A CA 1
ATOM 1463 C C . ARG A 1 175 ? -2.876 -9.916 18.806 1.00 83.69 175 ARG A C 1
ATOM 1465 O O . ARG A 1 175 ? -2.489 -9.223 19.740 1.00 83.69 175 ARG A O 1
ATOM 1472 N N . GLU A 1 176 ? -2.089 -10.778 18.167 1.00 85.94 176 GLU A N 1
ATOM 1473 C CA . GLU A 1 176 ? -0.664 -10.936 18.485 1.00 85.94 176 GLU A CA 1
ATOM 1474 C C . GLU A 1 176 ? 0.134 -9.673 18.152 1.00 85.94 176 GLU A C 1
ATOM 1476 O O . GLU A 1 176 ? 0.917 -9.229 18.985 1.00 85.94 176 GLU A O 1
ATOM 1481 N N . ILE A 1 177 ? -0.110 -9.055 16.986 1.00 84.19 177 ILE A N 1
ATOM 1482 C CA . ILE A 1 177 ? 0.535 -7.792 16.589 1.00 84.19 177 ILE A CA 1
ATOM 1483 C C . ILE A 1 177 ? 0.267 -6.717 17.641 1.00 84.19 177 ILE A C 1
ATOM 1485 O O . ILE A 1 177 ? 1.215 -6.123 18.134 1.00 84.19 177 ILE A O 1
ATOM 1489 N N . LYS A 1 178 ? -0.995 -6.522 18.050 1.00 79.88 178 LYS A N 1
ATOM 1490 C CA . LYS A 1 178 ? -1.380 -5.517 19.055 1.00 79.88 178 LYS A CA 1
ATOM 1491 C C . LYS A 1 178 ? -0.689 -5.713 20.410 1.00 79.88 178 LYS A C 1
ATOM 1493 O O . LYS A 1 178 ? -0.487 -4.744 21.134 1.00 79.88 178 LYS A O 1
ATOM 1498 N N . ASN A 1 179 ? -0.354 -6.952 20.757 1.00 77.94 179 ASN A N 1
ATOM 1499 C CA . ASN A 1 179 ? 0.313 -7.300 22.011 1.00 77.94 179 ASN A CA 1
ATOM 1500 C C . ASN A 1 179 ? 1.845 -7.392 21.863 1.00 77.94 179 ASN A C 1
ATOM 1502 O O . ASN A 1 179 ? 2.508 -7.943 22.741 1.00 77.94 179 ASN A O 1
ATOM 1506 N N . SER A 1 180 ? 2.410 -6.898 20.757 1.00 75.75 180 SER A N 1
ATOM 1507 C CA . SER A 1 180 ? 3.839 -6.979 20.440 1.00 75.75 180 SER A CA 1
ATOM 1508 C C . SER A 1 180 ? 4.353 -5.680 19.810 1.00 75.75 180 SER A C 1
ATOM 1510 O O . SER A 1 180 ? 3.592 -4.966 19.169 1.00 75.75 180 SER A O 1
ATOM 1512 N N . ASP A 1 181 ? 5.658 -5.416 19.885 1.00 69.88 181 ASP A N 1
ATOM 1513 C CA . ASP A 1 181 ? 6.291 -4.251 19.232 1.00 69.88 181 ASP A CA 1
ATOM 1514 C C . ASP A 1 181 ? 6.647 -4.517 17.754 1.00 69.88 181 ASP A C 1
ATOM 1516 O O . ASP A 1 181 ? 7.657 -4.045 17.227 1.00 69.88 181 ASP A O 1
ATOM 1520 N N . ARG A 1 182 ? 5.852 -5.343 17.064 1.00 76.06 182 ARG A N 1
ATOM 1521 C CA . ARG A 1 182 ? 6.138 -5.740 15.680 1.00 76.06 182 ARG A CA 1
ATOM 1522 C C . ARG A 1 182 ? 5.695 -4.655 14.710 1.00 76.06 182 ARG A C 1
ATOM 1524 O O . ARG A 1 182 ? 4.511 -4.350 14.599 1.00 76.06 182 ARG A O 1
ATOM 1531 N N . LEU A 1 183 ? 6.644 -4.140 13.937 1.00 72.75 183 LEU A N 1
ATOM 1532 C CA . LEU A 1 183 ? 6.376 -3.246 12.811 1.00 72.75 183 LEU A CA 1
ATOM 1533 C C . LEU A 1 183 ? 6.119 -4.053 11.525 1.00 72.75 183 LEU A C 1
ATOM 1535 O O . LEU A 1 183 ? 6.578 -5.190 11.433 1.00 72.75 183 LEU A O 1
ATOM 1539 N N . PRO A 1 184 ? 5.375 -3.527 10.542 1.00 72.69 184 PRO A N 1
ATOM 1540 C CA . PRO A 1 184 ? 5.163 -4.188 9.252 1.00 72.69 184 PRO A CA 1
ATOM 1541 C C . PRO A 1 184 ? 6.376 -4.060 8.323 1.00 72.69 184 PRO A C 1
ATOM 1543 O O . PRO A 1 184 ? 7.124 -3.085 8.386 1.00 72.69 184 PRO A O 1
ATOM 1546 N N . LEU A 1 185 ? 6.541 -5.020 7.405 1.00 69.81 185 LEU A N 1
ATOM 1547 C CA . LEU A 1 185 ? 7.550 -4.929 6.347 1.00 69.81 185 LEU A CA 1
ATOM 1548 C C . LEU A 1 185 ? 7.023 -4.127 5.153 1.00 69.81 185 LEU A C 1
ATOM 1550 O O . LEU A 1 185 ? 5.938 -4.397 4.632 1.00 69.81 185 LEU A O 1
ATOM 1554 N N . GLU A 1 186 ? 7.833 -3.208 4.636 1.00 66.12 186 GLU A N 1
ATOM 1555 C CA . GLU A 1 186 ? 7.547 -2.606 3.337 1.00 66.12 186 GLU A CA 1
ATOM 1556 C C . GLU A 1 186 ? 7.797 -3.604 2.191 1.00 66.12 186 GLU A C 1
ATOM 1558 O O . GLU A 1 186 ? 8.882 -4.194 2.103 1.00 66.12 186 GLU A O 1
ATOM 1563 N N . PRO A 1 187 ? 6.839 -3.782 1.263 1.00 64.50 187 PRO A N 1
ATOM 1564 C CA . PRO A 1 187 ? 7.035 -4.568 0.060 1.00 64.50 187 PRO A CA 1
ATOM 1565 C C . PRO A 1 187 ? 8.259 -4.077 -0.707 1.00 64.50 187 PRO A C 1
ATOM 1567 O O . PRO A 1 187 ? 8.413 -2.878 -0.951 1.00 64.50 187 PRO A O 1
ATOM 1570 N N . SER A 1 188 ? 9.104 -5.013 -1.141 1.00 69.88 188 SER A N 1
ATOM 1571 C CA . SER A 1 188 ? 10.240 -4.679 -2.002 1.00 69.88 188 SER A CA 1
ATOM 1572 C C . SER A 1 188 ? 9.768 -3.984 -3.280 1.00 69.88 188 SER A C 1
ATOM 1574 O O . SER A 1 188 ? 8.668 -4.270 -3.765 1.00 69.88 188 SER A O 1
ATOM 1576 N N . LEU A 1 189 ? 10.614 -3.142 -3.883 1.00 72.19 189 LEU A N 1
ATOM 1577 C CA . LEU A 1 189 ? 10.293 -2.541 -5.179 1.00 72.19 189 LEU A CA 1
ATOM 1578 C C . LEU A 1 189 ? 9.937 -3.607 -6.230 1.00 72.19 189 LEU A C 1
ATOM 1580 O O . LEU A 1 189 ? 9.013 -3.413 -7.007 1.00 72.19 189 LEU A O 1
ATOM 1584 N N . GLY A 1 190 ? 10.593 -4.773 -6.199 1.00 69.31 190 GLY A N 1
ATOM 1585 C CA . GLY A 1 190 ? 10.273 -5.884 -7.099 1.00 69.31 190 GLY A CA 1
ATOM 1586 C C . GLY A 1 190 ? 8.864 -6.439 -6.894 1.00 69.31 190 GLY A C 1
ATOM 1587 O O . GLY A 1 190 ? 8.169 -6.700 -7.869 1.00 69.31 190 GLY A O 1
ATOM 1588 N N . SER A 1 191 ? 8.417 -6.562 -5.643 1.00 62.78 191 SER A N 1
ATOM 1589 C CA . SER A 1 191 ? 7.046 -6.973 -5.317 1.00 62.78 191 SER A CA 1
ATOM 1590 C C . SER A 1 191 ? 6.025 -5.923 -5.752 1.00 62.78 191 SER A C 1
ATOM 1592 O O . SER A 1 191 ? 4.998 -6.290 -6.316 1.00 62.78 191 SER A O 1
ATOM 1594 N N . LYS A 1 192 ? 6.330 -4.634 -5.536 1.00 66.81 192 LYS A N 1
ATOM 1595 C CA . LYS A 1 192 ? 5.492 -3.515 -5.992 1.00 66.81 192 LYS A CA 1
ATOM 1596 C C . LYS A 1 192 ? 5.379 -3.507 -7.515 1.00 66.81 192 LYS A C 1
ATOM 1598 O O . LYS A 1 192 ? 4.283 -3.429 -8.031 1.00 66.81 192 LYS A O 1
ATOM 1603 N N . VAL A 1 193 ? 6.483 -3.650 -8.247 1.00 65.44 193 VAL A N 1
ATOM 1604 C CA . VAL A 1 193 ? 6.461 -3.661 -9.718 1.00 65.44 193 VAL A CA 1
ATOM 1605 C C . VAL A 1 193 ? 5.744 -4.898 -10.257 1.00 65.44 193 VAL A C 1
ATOM 1607 O O . VAL A 1 193 ? 4.949 -4.776 -11.183 1.00 65.44 193 VAL A O 1
ATOM 1610 N N . ALA A 1 194 ? 5.965 -6.078 -9.666 1.00 62.69 194 ALA A N 1
ATOM 1611 C CA . ALA A 1 194 ? 5.363 -7.330 -10.126 1.00 62.69 194 ALA A CA 1
ATOM 1612 C C . ALA A 1 194 ? 3.829 -7.280 -10.212 1.00 62.69 194 ALA A C 1
ATOM 1614 O O . ALA A 1 194 ? 3.273 -7.883 -11.127 1.00 62.69 194 ALA A O 1
ATOM 1615 N N . SER A 1 195 ? 3.152 -6.567 -9.303 1.00 54.00 195 SER A N 1
ATOM 1616 C CA . SER A 1 195 ? 1.685 -6.466 -9.304 1.00 54.00 195 SER A CA 1
ATOM 1617 C C . SER A 1 195 ? 1.111 -5.639 -10.455 1.00 54.00 195 SER A C 1
ATOM 1619 O O . SER A 1 195 ? -0.076 -5.761 -10.734 1.00 54.00 195 SER A O 1
ATOM 1621 N N . TYR A 1 196 ? 1.932 -4.828 -11.125 1.00 59.72 196 TYR A N 1
ATOM 1622 C CA . TYR A 1 196 ? 1.513 -3.955 -12.228 1.00 59.72 196 TYR A CA 1
ATOM 1623 C C . TYR A 1 196 ? 2.050 -4.409 -13.591 1.00 59.72 196 TYR A C 1
ATOM 1625 O O . TYR A 1 196 ? 1.808 -3.755 -14.604 1.00 59.72 196 TYR A O 1
ATOM 1633 N N . LEU A 1 197 ? 2.807 -5.509 -13.640 1.00 57.09 197 LEU A N 1
ATOM 1634 C CA . LEU A 1 197 ? 3.372 -5.996 -14.892 1.00 57.09 197 LEU A CA 1
ATOM 1635 C C . LEU A 1 197 ? 2.332 -6.753 -15.731 1.00 57.09 197 LEU A C 1
ATOM 1637 O O . LEU A 1 197 ? 1.581 -7.572 -15.196 1.00 57.09 197 LEU A O 1
ATOM 1641 N N . PRO A 1 198 ? 2.327 -6.560 -17.061 1.00 62.41 198 PRO A N 1
ATOM 1642 C CA . PRO A 1 198 ? 1.499 -7.353 -17.955 1.00 62.41 198 PRO A CA 1
ATOM 1643 C C . PRO A 1 198 ? 1.958 -8.818 -17.998 1.00 62.41 198 PRO A C 1
ATOM 1645 O O . PRO A 1 198 ? 3.105 -9.162 -17.686 1.00 62.41 198 PRO A O 1
ATOM 1648 N N . LEU A 1 199 ? 1.057 -9.699 -18.444 1.00 62.75 199 LEU A N 1
ATOM 1649 C CA . LEU A 1 199 ? 1.346 -11.123 -18.624 1.00 62.75 199 LEU A CA 1
ATOM 1650 C C . LEU A 1 199 ? 2.604 -11.336 -19.482 1.00 62.75 199 LEU A C 1
ATOM 1652 O O . LEU A 1 199 ? 2.767 -10.744 -20.547 1.00 62.75 199 LEU A O 1
ATOM 1656 N N . GLY A 1 200 ? 3.487 -12.224 -19.020 1.00 68.12 200 GLY A N 1
ATOM 1657 C CA . GLY A 1 200 ? 4.755 -12.537 -19.689 1.00 68.12 200 GLY A CA 1
ATOM 1658 C C . GLY A 1 200 ? 5.963 -11.737 -19.192 1.00 68.12 200 GLY A C 1
ATOM 1659 O O . GLY A 1 200 ? 7.084 -12.063 -19.580 1.00 68.12 200 GLY A O 1
ATOM 1660 N N . TYR A 1 201 ? 5.763 -10.764 -18.301 1.00 77.44 201 TYR A N 1
ATOM 1661 C CA . TYR A 1 201 ? 6.835 -10.050 -17.609 1.00 77.44 201 TYR A CA 1
ATOM 1662 C C . TYR A 1 201 ? 6.873 -10.468 -16.141 1.00 77.44 201 TYR A C 1
ATOM 1664 O O . TYR A 1 201 ? 5.870 -10.866 -15.548 1.00 77.44 201 TYR A O 1
ATOM 1672 N N . LYS A 1 202 ? 8.063 -10.416 -15.553 1.00 70.12 202 LYS A N 1
ATOM 1673 C CA . LYS A 1 202 ? 8.307 -10.729 -14.146 1.00 70.12 202 LYS A CA 1
ATOM 1674 C C . LYS A 1 202 ? 9.210 -9.663 -13.556 1.00 70.12 202 LYS A C 1
ATOM 1676 O O . LYS A 1 202 ? 10.118 -9.187 -14.234 1.00 70.12 202 LYS A O 1
ATOM 1681 N N . ALA A 1 203 ? 8.988 -9.322 -12.294 1.00 74.56 203 ALA A N 1
ATOM 1682 C CA . ALA A 1 203 ? 9.921 -8.508 -11.534 1.00 74.56 203 ALA A CA 1
ATOM 1683 C C . ALA A 1 203 ? 10.605 -9.351 -10.463 1.00 74.56 203 ALA A C 1
ATOM 1685 O O . ALA A 1 203 ? 9.982 -10.181 -9.801 1.00 74.56 203 ALA A O 1
ATOM 1686 N N . TYR A 1 204 ? 11.897 -9.113 -10.294 1.00 80.06 204 TYR A N 1
ATOM 1687 C CA . TYR A 1 204 ? 12.725 -9.752 -9.289 1.00 80.06 204 TYR A CA 1
ATOM 1688 C C . TYR A 1 204 ? 13.426 -8.684 -8.468 1.00 80.06 204 TYR A C 1
ATOM 1690 O O . TYR A 1 204 ? 13.823 -7.639 -8.982 1.00 80.06 204 TYR A O 1
ATOM 1698 N N . LYS A 1 205 ? 13.615 -8.964 -7.183 1.00 77.19 205 LYS A N 1
ATOM 1699 C CA . LYS A 1 205 ? 14.481 -8.162 -6.323 1.00 77.19 205 LYS A CA 1
ATOM 1700 C C . LYS A 1 205 ? 15.896 -8.135 -6.918 1.00 77.19 205 LYS A C 1
ATOM 1702 O O . LYS A 1 205 ? 16.395 -9.179 -7.340 1.00 77.19 205 LYS A O 1
ATOM 1707 N N . ALA A 1 206 ? 16.514 -6.960 -6.997 1.00 72.81 206 ALA A N 1
ATOM 1708 C CA . ALA A 1 206 ? 17.849 -6.792 -7.568 1.00 72.81 206 ALA A CA 1
ATOM 1709 C C . ALA A 1 206 ? 18.666 -5.817 -6.715 1.00 72.81 206 ALA A C 1
ATOM 1711 O O . ALA A 1 206 ? 18.118 -4.828 -6.252 1.00 72.81 206 ALA A O 1
ATOM 1712 N N . GLY A 1 207 ? 19.954 -6.106 -6.515 1.00 63.97 207 GLY A N 1
ATOM 1713 C CA . GLY A 1 207 ? 20.863 -5.312 -5.681 1.00 63.97 207 GLY A CA 1
ATOM 1714 C C . GLY A 1 207 ? 21.816 -6.189 -4.856 1.00 63.97 207 GLY A C 1
ATOM 1715 O O . GLY A 1 207 ? 21.731 -7.417 -4.887 1.00 63.97 207 GLY A O 1
ATOM 1716 N N . TYR A 1 208 ? 22.730 -5.554 -4.122 1.00 51.59 208 TYR A N 1
ATOM 1717 C CA . TYR A 1 208 ? 23.535 -6.161 -3.053 1.00 51.59 208 TYR A CA 1
ATOM 1718 C C . TYR A 1 208 ? 23.422 -5.264 -1.808 1.00 51.59 208 TYR A C 1
ATOM 1720 O O . TYR A 1 208 ? 23.446 -4.044 -1.939 1.00 51.59 208 TYR A O 1
ATOM 1728 N N . GLY A 1 209 ? 23.304 -5.836 -0.604 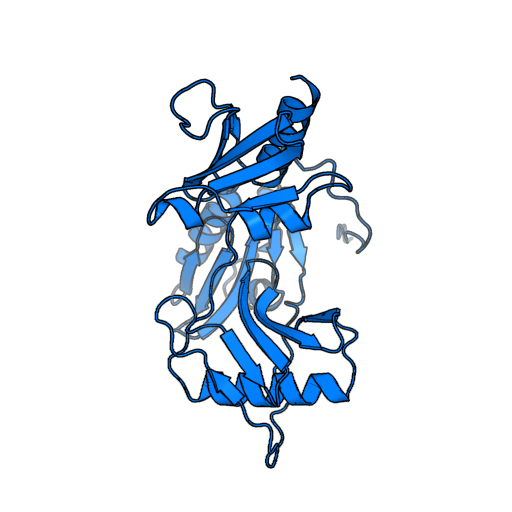1.00 55.88 209 GLY A N 1
ATOM 1729 C CA . GLY A 1 209 ? 23.190 -5.049 0.640 1.00 55.88 209 GLY A CA 1
ATOM 1730 C C . GLY A 1 209 ? 21.856 -4.298 0.781 1.00 55.88 209 GLY A C 1
ATOM 1731 O O . GLY A 1 209 ? 20.817 -4.844 0.415 1.00 55.88 209 GLY A O 1
ATOM 1732 N N . ASP A 1 210 ? 21.873 -3.066 1.299 1.00 47.47 210 ASP A N 1
ATOM 1733 C CA . ASP A 1 210 ? 20.673 -2.240 1.554 1.00 47.47 210 ASP A CA 1
ATOM 1734 C C . ASP A 1 210 ? 19.954 -1.758 0.276 1.00 47.47 210 ASP A C 1
ATOM 1736 O O . ASP A 1 210 ? 18.737 -1.551 0.277 1.00 47.47 210 ASP A O 1
ATOM 1740 N N . ASP A 1 211 ? 20.666 -1.700 -0.857 1.00 54.84 211 ASP A N 1
ATOM 1741 C CA . ASP A 1 211 ? 20.125 -1.355 -2.188 1.00 54.84 211 ASP A CA 1
ATOM 1742 C C . ASP A 1 211 ? 19.070 -2.361 -2.693 1.00 54.84 211 ASP A C 1
ATOM 1744 O O . ASP A 1 211 ? 18.287 -2.095 -3.603 1.00 54.84 211 ASP A O 1
ATOM 1748 N N . ASN A 1 212 ? 18.998 -3.526 -2.055 1.00 56.50 212 ASN A N 1
ATOM 1749 C CA . ASN A 1 212 ? 18.041 -4.581 -2.350 1.00 56.50 212 ASN A CA 1
ATOM 1750 C C . ASN A 1 212 ? 16.567 -4.187 -2.171 1.00 56.50 212 ASN A C 1
ATOM 1752 O O . ASN A 1 212 ? 15.685 -4.875 -2.691 1.00 56.50 212 ASN A O 1
ATOM 1756 N N . ARG A 1 213 ? 16.272 -3.158 -1.367 1.00 63.53 213 ARG A N 1
ATOM 1757 C CA . ARG A 1 213 ? 14.891 -2.698 -1.123 1.00 63.53 213 ARG A CA 1
ATOM 1758 C C . ARG A 1 213 ? 14.441 -1.663 -2.152 1.00 63.53 213 ARG A C 1
ATOM 1760 O O . ARG A 1 213 ? 13.253 -1.597 -2.466 1.00 63.53 213 ARG A O 1
ATOM 1767 N N . SER A 1 214 ? 15.390 -0.907 -2.697 1.00 75.50 214 SER A N 1
ATOM 1768 C CA . SER A 1 214 ? 15.159 0.206 -3.614 1.00 75.50 214 SER A CA 1
ATOM 1769 C C . SER A 1 214 ? 15.345 -0.172 -5.079 1.00 75.50 214 SER A C 1
ATOM 1771 O O . SER A 1 214 ? 15.095 0.667 -5.931 1.00 75.50 214 SER A O 1
ATOM 1773 N N . GLN A 1 215 ? 15.735 -1.405 -5.413 1.00 84.81 215 GLN A N 1
ATOM 1774 C CA . GLN A 1 215 ? 15.992 -1.802 -6.795 1.00 84.81 215 GLN A CA 1
ATOM 1775 C C . GLN A 1 215 ? 15.316 -3.128 -7.180 1.00 84.81 215 GLN A C 1
ATOM 1777 O O . GLN A 1 215 ? 15.174 -4.068 -6.394 1.00 84.81 215 GLN A O 1
ATOM 1782 N N . CYS A 1 216 ? 14.866 -3.209 -8.431 1.00 87.00 216 CYS A N 1
ATOM 1783 C CA . CYS A 1 216 ? 14.324 -4.428 -9.014 1.00 87.00 216 CYS A CA 1
ATOM 1784 C C . CYS A 1 216 ? 14.733 -4.604 -10.474 1.00 87.00 216 CYS A C 1
ATOM 1786 O O . CYS A 1 216 ? 14.960 -3.636 -11.197 1.00 87.00 216 CYS A O 1
ATOM 1788 N N . LYS A 1 217 ? 14.775 -5.857 -10.918 1.00 89.38 217 LYS A N 1
ATOM 1789 C CA . LYS A 1 217 ? 14.929 -6.252 -12.315 1.00 89.38 217 LYS A CA 1
ATOM 1790 C C . LYS A 1 217 ? 13.560 -6.592 -12.887 1.00 89.38 217 LYS A C 1
ATOM 1792 O O . LYS A 1 217 ? 12.913 -7.500 -12.376 1.00 89.38 217 LYS A O 1
ATOM 1797 N N . VAL A 1 218 ? 13.160 -5.927 -13.963 1.00 86.06 218 VAL A N 1
ATOM 1798 C CA . VAL A 1 218 ? 11.995 -6.300 -14.775 1.00 86.06 218 VAL A CA 1
ATOM 1799 C C . VAL A 1 218 ? 12.487 -7.128 -15.954 1.00 86.06 218 VAL A C 1
ATOM 1801 O O . VAL A 1 218 ? 13.462 -6.772 -16.610 1.00 86.06 218 VAL A O 1
ATOM 1804 N N . GLU A 1 219 ? 11.853 -8.263 -16.210 1.00 88.88 219 GLU A N 1
ATOM 1805 C CA . GLU A 1 219 ? 12.316 -9.251 -17.177 1.00 88.88 219 GLU A CA 1
ATOM 1806 C C . GLU A 1 219 ? 11.147 -9.837 -17.972 1.00 88.88 219 GLU A C 1
ATOM 1808 O O . GLU A 1 219 ? 10.187 -10.340 -17.393 1.00 88.88 219 GLU A O 1
ATOM 1813 N N . ARG A 1 220 ? 11.275 -9.855 -19.304 1.00 85.19 220 ARG A N 1
ATOM 1814 C CA . ARG A 1 220 ? 10.442 -10.678 -20.200 1.00 85.19 220 ARG A CA 1
ATOM 1815 C C . ARG A 1 220 ? 11.120 -12.010 -20.523 1.00 85.19 220 ARG A C 1
ATOM 1817 O O . ARG A 1 220 ? 10.479 -13.048 -20.652 1.00 85.19 220 ARG A O 1
ATOM 1824 N N . SER A 1 221 ? 12.445 -11.984 -20.668 1.00 85.62 221 SER A N 1
ATOM 1825 C CA . SER A 1 221 ? 13.299 -13.169 -20.808 1.00 85.62 221 SER A CA 1
ATOM 1826 C C . SER A 1 221 ? 14.707 -12.866 -20.298 1.00 85.62 221 SER A C 1
ATOM 1828 O O . SER A 1 221 ? 15.083 -11.702 -20.199 1.00 85.62 221 SER A O 1
ATOM 1830 N N . LYS A 1 222 ? 15.550 -13.885 -20.086 1.00 80.56 222 LYS A N 1
ATOM 1831 C CA . LYS A 1 222 ? 16.938 -13.692 -19.614 1.00 80.56 222 LYS A CA 1
ATOM 1832 C C . LYS A 1 222 ? 17.772 -12.690 -20.434 1.00 80.56 222 LYS A C 1
ATOM 1834 O O . LYS A 1 222 ? 18.746 -12.169 -19.905 1.00 80.56 222 LYS A O 1
ATOM 1839 N N . LYS A 1 223 ? 17.422 -12.448 -21.705 1.00 83.69 223 LYS A N 1
ATOM 1840 C CA . LYS A 1 223 ? 18.098 -11.490 -22.601 1.00 83.69 223 LYS A CA 1
ATOM 1841 C C . LYS A 1 223 ? 17.368 -10.149 -22.745 1.00 83.69 223 LYS A C 1
ATOM 1843 O O . LYS A 1 223 ? 17.966 -9.204 -23.235 1.00 83.69 223 LYS A O 1
ATOM 1848 N N . LYS A 1 224 ? 16.096 -10.077 -22.340 1.00 87.81 224 LYS A N 1
ATOM 1849 C CA . LYS A 1 224 ? 15.240 -8.888 -22.436 1.00 87.81 224 LYS A CA 1
ATOM 1850 C C . LYS A 1 224 ? 14.814 -8.472 -21.033 1.00 87.81 224 LYS A C 1
ATOM 1852 O O . LYS A 1 224 ? 13.828 -8.991 -20.497 1.00 87.81 224 LYS A O 1
ATOM 1857 N N . TYR A 1 225 ? 15.602 -7.586 -20.435 1.00 89.38 225 TYR A N 1
ATOM 1858 C CA . TYR A 1 225 ? 15.397 -7.087 -19.083 1.00 89.38 225 TYR A CA 1
ATOM 1859 C C . TYR A 1 225 ? 15.854 -5.636 -18.947 1.00 89.38 225 TYR A C 1
ATOM 1861 O O . TYR A 1 225 ? 16.652 -5.141 -19.739 1.00 89.38 225 TYR A O 1
ATOM 1869 N N . CYS A 1 226 ? 15.390 -4.992 -17.887 1.00 90.75 226 CYS A N 1
ATOM 1870 C CA . CYS A 1 226 ? 15.910 -3.723 -17.406 1.00 90.75 226 CYS A CA 1
ATOM 1871 C C . CYS A 1 226 ? 15.853 -3.698 -15.873 1.00 90.75 226 CYS A C 1
ATOM 1873 O O . CYS A 1 226 ? 15.318 -4.604 -15.230 1.00 90.75 226 CYS A O 1
ATOM 1875 N N . TYR A 1 227 ? 16.404 -2.649 -15.284 1.00 89.56 227 TYR A N 1
ATOM 1876 C CA . TYR A 1 227 ? 16.392 -2.394 -13.856 1.00 89.56 227 TYR A CA 1
ATOM 1877 C C . TYR A 1 227 ? 15.650 -1.100 -13.573 1.00 89.56 227 TYR A C 1
ATOM 1879 O O . TYR A 1 227 ? 15.808 -0.122 -14.300 1.00 89.56 227 TYR A O 1
ATOM 1887 N N . ILE A 1 228 ? 14.883 -1.104 -12.492 1.00 87.25 228 ILE A N 1
ATOM 1888 C CA . ILE A 1 228 ? 14.269 0.079 -11.901 1.00 87.25 228 ILE A CA 1
ATOM 1889 C C . ILE A 1 228 ? 14.912 0.261 -10.528 1.00 87.25 228 ILE A C 1
ATOM 1891 O O . ILE A 1 228 ? 14.918 -0.684 -9.738 1.00 87.25 228 ILE A O 1
ATOM 1895 N N . LYS A 1 229 ? 15.455 1.446 -10.242 1.00 87.38 229 LYS A N 1
ATOM 1896 C CA . LYS A 1 229 ? 15.953 1.822 -8.910 1.00 87.38 229 LYS A CA 1
ATOM 1897 C C . LYS A 1 229 ? 15.284 3.093 -8.426 1.00 87.38 229 LYS A C 1
ATOM 1899 O O . LYS A 1 229 ? 15.340 4.104 -9.112 1.00 87.38 229 LYS A O 1
ATOM 1904 N N . ARG A 1 230 ? 14.712 3.034 -7.232 1.00 81.06 230 ARG A N 1
ATOM 1905 C CA . ARG A 1 230 ? 14.283 4.177 -6.433 1.00 81.06 230 ARG A CA 1
ATOM 1906 C C . ARG A 1 230 ? 15.526 4.890 -5.900 1.00 81.06 230 ARG A C 1
ATOM 1908 O O . ARG A 1 230 ? 16.391 4.253 -5.298 1.00 81.06 230 ARG A O 1
ATOM 1915 N N . PHE A 1 231 ? 15.637 6.186 -6.154 1.00 68.81 231 PHE A N 1
ATOM 1916 C CA . PHE A 1 231 ? 16.782 6.997 -5.727 1.00 68.81 231 PHE A CA 1
ATOM 1917 C C . PHE A 1 231 ? 16.443 7.923 -4.564 1.00 68.81 231 PHE A C 1
ATOM 1919 O O . PHE A 1 231 ? 17.303 8.159 -3.716 1.00 68.81 231 PHE A O 1
ATOM 1926 N N . ARG A 1 232 ? 15.195 8.396 -4.516 1.00 60.97 232 ARG A N 1
ATOM 1927 C CA . ARG A 1 232 ? 14.570 9.189 -3.450 1.00 60.97 232 ARG A CA 1
ATOM 1928 C C . ARG A 1 232 ? 13.087 8.847 -3.408 1.00 60.97 232 ARG A C 1
ATOM 1930 O O . ARG A 1 232 ? 12.675 7.881 -4.060 1.00 60.97 232 ARG A O 1
ATOM 1937 N N . ASP A 1 233 ? 12.316 9.555 -2.605 1.00 56.44 233 ASP A N 1
ATOM 1938 C CA . ASP A 1 233 ? 10.873 9.427 -2.674 1.00 56.44 233 ASP A CA 1
ATOM 1939 C C . ASP A 1 233 ? 10.442 9.813 -4.117 1.00 56.44 233 ASP A C 1
ATOM 1941 O O . ASP A 1 233 ? 11.065 10.645 -4.777 1.00 56.44 233 ASP A O 1
ATOM 1945 N N . CYS A 1 234 ? 9.550 8.992 -4.679 1.00 55.66 234 CYS A N 1
ATOM 1946 C CA . CYS A 1 234 ? 8.959 9.054 -6.030 1.00 55.66 234 CYS A CA 1
ATOM 1947 C C . CYS A 1 234 ? 9.879 9.115 -7.266 1.00 55.66 234 CYS A C 1
ATOM 1949 O O . CYS A 1 234 ? 9.406 8.941 -8.387 1.00 55.66 234 CYS A O 1
ATOM 1951 N N . GLU A 1 235 ? 11.196 9.204 -7.105 1.00 72.56 235 GLU A N 1
ATOM 1952 C CA . GLU A 1 235 ? 12.135 9.227 -8.222 1.00 72.56 235 GLU A CA 1
ATOM 1953 C C . GLU A 1 235 ? 12.719 7.851 -8.537 1.00 72.56 235 GLU A C 1
ATOM 1955 O O . GLU A 1 235 ? 13.343 7.186 -7.696 1.00 72.56 235 GLU A O 1
ATOM 1960 N N . TYR A 1 236 ? 12.605 7.466 -9.807 1.00 82.25 236 TYR A N 1
ATOM 1961 C CA . TYR A 1 236 ? 13.072 6.185 -10.310 1.00 82.25 236 TYR A CA 1
ATOM 1962 C C . TYR A 1 236 ? 14.044 6.355 -11.473 1.00 82.25 236 TYR A C 1
ATOM 1964 O O . TYR A 1 236 ? 13.869 7.184 -12.363 1.00 82.25 236 TYR A O 1
ATOM 1972 N N . TYR A 1 237 ? 15.055 5.497 -11.504 1.00 86.88 237 TYR A N 1
ATOM 1973 C CA . TYR A 1 237 ? 15.936 5.312 -12.645 1.00 86.88 237 TYR A CA 1
ATOM 1974 C C . TYR A 1 237 ? 15.629 3.997 -13.332 1.00 86.88 237 TYR A C 1
ATOM 1976 O O . TYR A 1 237 ? 15.751 2.932 -12.722 1.00 86.88 237 TYR A O 1
ATOM 1984 N N . VAL A 1 238 ? 15.330 4.071 -14.623 1.00 87.38 238 VAL A N 1
ATOM 1985 C CA . VAL A 1 238 ? 15.214 2.907 -15.498 1.00 87.38 238 VAL A CA 1
ATOM 1986 C C . VAL A 1 238 ? 16.511 2.756 -16.280 1.00 87.38 238 VAL A C 1
ATOM 1988 O O . VAL A 1 238 ? 16.910 3.677 -16.986 1.00 87.38 238 VAL A O 1
ATOM 1991 N N . SER A 1 239 ? 17.195 1.622 -16.147 1.00 86.69 239 SER A N 1
ATOM 1992 C CA . SER A 1 239 ? 18.469 1.359 -16.833 1.00 86.69 239 SER A CA 1
ATOM 1993 C C . SER A 1 239 ? 18.508 -0.062 -17.395 1.00 86.69 239 SER A C 1
ATOM 1995 O O . SER A 1 239 ? 17.987 -0.981 -16.762 1.00 86.69 239 SER A O 1
ATOM 1997 N N . PRO A 1 240 ? 19.163 -0.305 -18.544 1.00 85.06 240 PRO A N 1
ATOM 1998 C CA . PRO A 1 240 ? 19.396 -1.665 -19.030 1.00 85.06 240 PRO A CA 1
ATOM 1999 C C . PRO A 1 240 ? 20.416 -2.425 -18.164 1.00 85.06 240 PRO A C 1
ATOM 2001 O O . PRO A 1 240 ? 20.526 -3.648 -18.257 1.00 85.06 240 PRO A O 1
ATOM 2004 N N . THR A 1 241 ? 21.165 -1.729 -17.303 1.00 79.44 241 THR A N 1
ATOM 2005 C CA . THR A 1 241 ? 22.172 -2.332 -16.426 1.00 79.44 241 THR A CA 1
ATOM 2006 C C . THR A 1 241 ? 21.857 -2.086 -14.957 1.00 79.44 241 THR A C 1
ATOM 2008 O O . THR A 1 241 ? 21.116 -1.175 -14.603 1.00 79.44 241 THR A O 1
ATOM 2011 N N . ILE A 1 242 ? 22.437 -2.911 -14.086 1.00 74.19 242 ILE A N 1
ATOM 2012 C CA . ILE A 1 242 ? 22.274 -2.768 -12.635 1.00 74.19 242 ILE A CA 1
ATOM 2013 C C . ILE A 1 242 ? 22.936 -1.481 -12.109 1.00 74.19 242 ILE A C 1
ATOM 2015 O O . ILE A 1 242 ? 22.619 -1.029 -11.012 1.00 74.19 242 ILE A O 1
ATOM 2019 N N . ASN A 1 243 ? 23.856 -0.894 -12.888 1.00 68.94 243 ASN A N 1
ATOM 2020 C CA . ASN A 1 243 ? 24.599 0.304 -12.533 1.00 68.94 243 ASN A CA 1
ATOM 2021 C C . ASN A 1 243 ? 23.951 1.543 -13.174 1.00 68.94 243 ASN A C 1
ATOM 2023 O O . ASN A 1 243 ? 24.133 1.833 -14.355 1.00 68.94 243 ASN A O 1
ATOM 2027 N N . HIS A 1 244 ? 23.190 2.288 -12.375 1.00 61.50 244 HIS A N 1
ATOM 2028 C CA . HIS A 1 244 ? 22.338 3.390 -12.840 1.00 61.50 244 HIS A CA 1
ATOM 2029 C C . HIS A 1 244 ? 23.096 4.641 -13.304 1.00 61.50 244 HIS A C 1
ATOM 2031 O O . HIS A 1 244 ? 22.480 5.542 -13.866 1.00 61.50 244 HIS A O 1
ATOM 2037 N N . GLN A 1 245 ? 24.417 4.705 -13.112 1.00 57.31 245 GLN A N 1
ATOM 2038 C CA . GLN A 1 245 ? 25.248 5.796 -13.634 1.00 57.31 245 GLN A CA 1
ATOM 2039 C C . GLN A 1 245 ? 25.425 5.736 -15.163 1.00 57.31 245 GLN A C 1
ATOM 2041 O O . GLN A 1 245 ? 25.842 6.717 -15.772 1.00 57.31 245 GLN A O 1
ATOM 2046 N N . LEU A 1 246 ? 25.090 4.605 -15.797 1.00 51.75 246 LEU A N 1
ATOM 2047 C CA . LEU A 1 246 ? 25.204 4.394 -17.239 1.00 51.75 246 LEU A CA 1
ATOM 2048 C C . LEU A 1 246 ? 23.810 4.260 -17.869 1.00 51.75 246 LEU A C 1
ATOM 2050 O O . LEU A 1 246 ? 23.068 3.319 -17.579 1.00 51.75 246 LEU A O 1
ATOM 2054 N N . MET A 1 247 ? 23.475 5.203 -18.756 1.00 57.09 247 MET A N 1
ATOM 2055 C CA . MET A 1 247 ? 22.269 5.187 -19.601 1.00 57.09 247 MET A CA 1
ATOM 2056 C C . MET A 1 247 ? 20.960 4.954 -18.831 1.00 57.09 247 MET A C 1
ATOM 2058 O O . MET A 1 247 ? 20.156 4.094 -19.196 1.00 57.09 247 MET A O 1
ATOM 2062 N N . SER A 1 248 ? 20.755 5.694 -17.740 1.00 67.88 248 SER A N 1
ATOM 2063 C CA . SER A 1 248 ? 19.497 5.674 -17.001 1.00 67.88 248 SER A CA 1
ATOM 2064 C C . SER A 1 248 ? 18.548 6.770 -17.483 1.00 67.88 248 SER A C 1
ATOM 2066 O O . SER A 1 248 ? 18.949 7.912 -17.708 1.00 67.88 248 SER A O 1
ATOM 2068 N N . LYS A 1 249 ? 17.267 6.426 -17.627 1.00 78.75 249 LYS A N 1
ATOM 2069 C CA . LYS A 1 249 ? 16.185 7.403 -17.754 1.00 78.75 249 LYS A CA 1
ATOM 2070 C C . LYS A 1 249 ? 15.620 7.666 -16.362 1.00 78.75 249 LYS A C 1
ATOM 2072 O O . LYS A 1 249 ? 15.167 6.728 -15.705 1.00 78.75 249 LYS A O 1
ATOM 2077 N N . ARG A 1 250 ? 15.687 8.919 -15.910 1.00 81.06 250 ARG A N 1
ATOM 2078 C CA . ARG A 1 250 ? 15.034 9.370 -14.675 1.00 81.06 250 ARG A CA 1
ATOM 2079 C C . ARG A 1 250 ? 13.558 9.615 -14.959 1.00 81.06 250 ARG A C 1
ATOM 2081 O O . ARG A 1 250 ? 13.231 10.202 -15.989 1.00 81.06 250 ARG A O 1
ATOM 2088 N N . VAL A 1 251 ? 12.703 9.167 -14.055 1.00 76.19 251 VAL A N 1
ATOM 2089 C CA . VAL A 1 251 ? 11.263 9.419 -14.063 1.00 76.19 251 VAL A CA 1
ATOM 2090 C C . VAL A 1 251 ? 10.789 9.693 -12.639 1.00 76.19 251 VAL A C 1
ATOM 2092 O O . VAL A 1 251 ? 11.425 9.278 -11.671 1.00 76.19 251 VAL A O 1
ATOM 2095 N N . ASP A 1 252 ? 9.682 10.402 -12.548 1.00 74.00 252 ASP A N 1
ATOM 2096 C CA . ASP A 1 252 ? 9.051 10.993 -11.364 1.00 74.00 252 ASP A CA 1
ATOM 2097 C C . ASP A 1 252 ? 7.911 10.137 -10.787 1.00 74.00 252 ASP A C 1
ATOM 2099 O O . ASP A 1 252 ? 7.285 10.519 -9.808 1.00 74.00 252 ASP A O 1
ATOM 2103 N N . SER A 1 253 ? 7.636 8.956 -11.357 1.00 70.94 253 SER A N 1
ATOM 2104 C CA . SER A 1 253 ? 6.670 8.021 -10.774 1.00 70.94 253 SER A CA 1
ATOM 2105 C C . SER A 1 253 ? 6.966 6.557 -11.088 1.00 70.94 253 SER A C 1
ATOM 2107 O O . SER A 1 253 ? 7.636 6.212 -12.071 1.00 70.94 253 SER A O 1
ATOM 2109 N N . LEU A 1 254 ? 6.424 5.659 -10.256 1.00 68.62 254 LEU A N 1
ATOM 2110 C CA . LEU A 1 254 ? 6.586 4.214 -10.431 1.00 68.62 254 LEU A CA 1
ATOM 2111 C C . LEU A 1 254 ? 5.921 3.728 -11.726 1.00 68.62 254 LEU A C 1
ATOM 2113 O O . LEU A 1 254 ? 6.498 2.912 -12.440 1.00 68.62 254 LEU A O 1
ATOM 2117 N N . ASN A 1 255 ? 4.745 4.255 -12.072 1.00 69.00 255 ASN A N 1
ATOM 2118 C CA . ASN A 1 255 ? 4.021 3.874 -13.290 1.00 69.00 255 ASN A CA 1
ATOM 2119 C C . ASN A 1 255 ? 4.777 4.294 -14.556 1.00 69.00 255 ASN A C 1
ATOM 2121 O O . ASN A 1 255 ? 4.885 3.510 -15.507 1.00 69.00 255 ASN A O 1
ATOM 2125 N N . LYS A 1 256 ? 5.374 5.494 -14.550 1.00 78.81 256 LYS A N 1
ATOM 2126 C CA . LYS A 1 256 ? 6.271 5.945 -15.621 1.00 78.81 256 LYS A CA 1
ATOM 2127 C C . LYS A 1 256 ? 7.520 5.061 -15.681 1.00 78.81 256 LYS A C 1
ATOM 2129 O O . LYS A 1 256 ? 7.919 4.655 -16.769 1.00 78.81 256 LYS A O 1
ATOM 2134 N N . ALA A 1 257 ? 8.081 4.662 -14.537 1.00 81.38 257 ALA A N 1
ATOM 2135 C CA . ALA A 1 257 ? 9.232 3.757 -14.490 1.00 81.38 257 ALA A CA 1
ATOM 2136 C C . ALA A 1 257 ? 8.924 2.379 -15.077 1.00 81.38 257 ALA A C 1
ATOM 2138 O O . ALA A 1 257 ? 9.724 1.844 -15.842 1.00 81.38 257 ALA A O 1
ATOM 2139 N N . ILE A 1 258 ? 7.752 1.823 -14.767 1.00 79.38 258 ILE A N 1
ATOM 2140 C CA . ILE A 1 258 ? 7.279 0.552 -15.321 1.00 79.38 258 ILE A CA 1
ATOM 2141 C C . ILE A 1 258 ? 7.042 0.687 -16.826 1.00 79.38 258 ILE A C 1
ATOM 2143 O O . ILE A 1 258 ? 7.521 -0.138 -17.597 1.00 79.38 258 ILE A O 1
ATOM 2147 N N . SER A 1 259 ? 6.370 1.750 -17.264 1.00 83.06 259 SER A N 1
ATOM 2148 C CA . SER A 1 259 ? 6.106 1.992 -18.686 1.00 83.06 259 SER A CA 1
ATOM 2149 C C . SER A 1 259 ? 7.399 2.131 -19.492 1.00 83.06 259 SER A C 1
ATOM 2151 O O . SER A 1 259 ? 7.548 1.528 -20.554 1.00 83.06 259 SER A O 1
ATOM 2153 N N . GLU A 1 260 ? 8.370 2.882 -18.977 1.00 89.19 260 GLU A N 1
ATOM 2154 C CA . GLU A 1 260 ? 9.680 3.048 -19.607 1.00 89.19 260 GLU A CA 1
ATOM 2155 C C . GLU A 1 260 ? 10.516 1.767 -19.568 1.00 89.19 260 GLU A C 1
ATOM 2157 O O . GLU A 1 260 ? 11.187 1.444 -20.548 1.00 89.19 260 GLU A O 1
ATOM 2162 N N . ALA A 1 261 ? 10.425 0.991 -18.487 1.00 87.62 261 ALA A N 1
ATOM 2163 C CA . ALA A 1 261 ? 11.025 -0.333 -18.391 1.00 87.62 261 ALA A CA 1
ATOM 2164 C C . ALA A 1 261 ? 10.502 -1.269 -19.487 1.00 87.62 261 ALA A C 1
ATOM 2166 O O . ALA A 1 261 ? 11.292 -1.883 -20.204 1.00 87.62 261 ALA A O 1
ATOM 2167 N N . LEU A 1 262 ? 9.182 -1.334 -19.669 1.00 85.06 262 LEU A N 1
ATOM 2168 C CA . LEU A 1 262 ? 8.553 -2.152 -20.706 1.00 85.06 262 LEU A CA 1
ATOM 2169 C C . LEU A 1 262 ? 8.985 -1.705 -22.110 1.00 85.06 262 LEU A C 1
ATOM 2171 O O . LEU A 1 262 ? 9.456 -2.534 -22.890 1.00 85.06 262 LEU A O 1
ATOM 2175 N N . LYS A 1 263 ? 8.945 -0.395 -22.402 1.00 89.62 263 LYS A N 1
ATOM 2176 C CA . LYS A 1 263 ? 9.429 0.157 -23.682 1.00 89.62 263 LYS A CA 1
ATOM 2177 C C . LYS A 1 263 ? 10.885 -0.221 -23.952 1.00 89.62 263 LYS A C 1
ATOM 2179 O O . LYS A 1 263 ? 11.215 -0.642 -25.060 1.00 89.62 263 LYS A O 1
ATOM 2184 N N . MET A 1 264 ? 11.757 -0.092 -22.952 1.00 89.25 264 MET A N 1
ATOM 2185 C CA . MET A 1 264 ? 13.183 -0.394 -23.084 1.00 89.25 264 MET A CA 1
ATOM 2186 C C . MET A 1 264 ? 13.439 -1.893 -23.295 1.00 89.25 264 MET A C 1
ATOM 2188 O O . MET A 1 264 ? 14.326 -2.263 -24.062 1.00 89.25 264 MET A O 1
ATOM 2192 N N . ILE A 1 265 ? 12.659 -2.759 -22.643 1.00 88.31 265 ILE A N 1
ATOM 2193 C CA . ILE A 1 265 ? 12.728 -4.218 -22.806 1.00 88.31 265 ILE A CA 1
ATOM 2194 C C . ILE A 1 265 ? 12.266 -4.651 -24.202 1.00 88.31 265 ILE A C 1
ATOM 2196 O O . ILE A 1 265 ? 12.819 -5.602 -24.756 1.00 88.31 265 ILE A O 1
ATOM 2200 N N . ASP A 1 266 ? 11.257 -3.983 -24.761 1.00 84.12 266 ASP A N 1
ATOM 2201 C CA . ASP A 1 266 ? 10.695 -4.339 -26.066 1.00 84.12 266 ASP A CA 1
ATOM 2202 C C . ASP A 1 266 ? 11.453 -3.726 -27.247 1.00 84.12 266 ASP A C 1
ATOM 2204 O O . ASP A 1 266 ? 11.446 -4.310 -28.331 1.00 84.12 266 ASP A O 1
ATOM 2208 N N . SER A 1 267 ? 12.145 -2.604 -27.028 1.00 78.75 267 SER A N 1
ATOM 2209 C CA . SER A 1 267 ? 12.972 -1.934 -28.043 1.00 78.75 267 SER A CA 1
ATOM 2210 C C . SER A 1 267 ? 14.360 -2.566 -28.227 1.00 78.75 267 SER A C 1
ATOM 2212 O O . SER A 1 267 ? 14.988 -2.337 -29.259 1.00 78.75 267 SER A O 1
ATOM 2214 N N . ASN A 1 268 ? 14.837 -3.343 -27.243 1.00 61.66 268 ASN A N 1
ATOM 2215 C CA . ASN A 1 268 ? 16.084 -4.126 -27.293 1.00 61.66 268 ASN A CA 1
ATOM 2216 C C . ASN A 1 268 ? 15.818 -5.584 -27.689 1.00 61.66 268 ASN A C 1
ATOM 2218 O O . ASN A 1 268 ? 16.677 -6.205 -28.348 1.00 61.66 268 ASN A O 1
#

Radius of gyration: 21.18 Å; chains: 1; bounding box: 53×53×51 Å

Sequence (268 aa):
MDDYVYIPDDFDFSFLYDDDDPSWLDAIKAEIEKLEGFQVEHDEMILKVWHYGTEIGTAYHCGGHLDITPSLINELEKYDLNLEAFMVNEQIYYQLITPKHILHPKIKSGLNHRVVWSEDGDFQHSGKVDGYHFSYLRNSYHGDYIQIIHNNSPYCSFWSSIPKDIYSYFEAIWREIKNSDRLPLEPSLGSKVASYLPLGYKAYKAGYGDDNRSQCKVERSKKKYCYIKRFRDCEYYVSPTINHQLMSKRVDSLNKAISEALKMIDSN

pLDDT: mean 71.92, std 15.19, range [24.92, 92.06]

Foldseek 3Di:
DDPDPDQDPPHDCVVLLVVQDLCVLVVVQVVQVVFPQKDWDDDSFKIWIDGVRHTQWIWGRDRSAIATEPSVQVVVVVVVDRVVVVCVVVVHHYDYDPQLPLPLDPQDPPLPWDWDADPDPVGRQWTDTNRWTKGFEADRRNGTWMWTQDPNDIDISSDPDDDPVVNNSSSVVVVVVVVDPDDHHYDALQRVLQVVDDPQKHKDQDDDDPQSRFKIWIDSDPVQIWMWGDPDVQWIWIGNDPDRVPPTDIDRHPVVNSVVRVVSSVVD